Protein AF-0000000066316022 (afdb_homodimer)

Foldseek 3Di:
DPPVVVVVVVVVVVVVVVVVVVVVVVVVVVVVVVVVVVVLVVCVVVCPNFQFQPQVDDVVVQVLVLVVCCVPPNDVLSVQQPPWDWDDDPFWIKIWGHDDPVRDDFAIWIWIAGRRHRDTPDIDGDD/DPPVVVVVVVVVVVVVVVVVVVVVVVVVVVVVVVVVVVVLVVCCVVVPNFQFQPQVDDVVVCVLVLVVCCVPPNDVLSVQQPPWDWDDDPFWIKIWGHDDPVRDDFAIWIWIAGRRHRDTPDIDGDD

Radius of gyration: 26.15 Å; Cα contacts (8 Å, |Δi|>4): 346; chains: 2; bounding box: 98×68×51 Å

Solvent-accessible surface area (backbone atoms only — not comparable to full-atom values): 13441 Å² total; per-residue (Å²): 129,65,69,65,52,51,55,52,49,51,49,50,48,49,51,47,47,50,49,47,49,50,49,48,50,51,48,48,51,51,49,49,50,49,48,50,48,51,49,42,59,61,32,34,76,70,55,69,26,54,61,60,57,64,39,72,48,68,67,57,46,51,52,51,49,49,53,53,42,26,70,75,64,30,64,66,54,47,59,63,20,49,71,68,46,75,44,85,51,98,64,30,38,37,40,29,41,34,83,49,85,86,58,76,91,70,42,39,46,38,37,29,32,26,19,37,34,42,27,43,75,39,34,36,66,43,117,128,66,70,64,51,52,55,5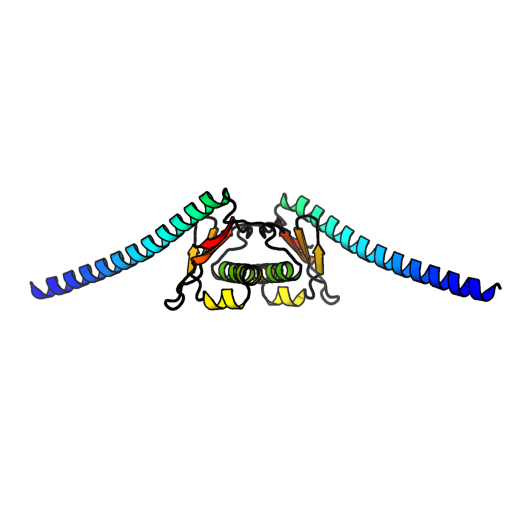1,49,50,48,50,48,49,51,47,47,51,48,46,50,50,49,47,51,52,47,49,53,49,50,48,50,49,49,50,44,50,48,42,59,61,31,35,76,70,55,70,25,53,61,59,57,65,38,73,48,67,68,56,48,52,53,51,49,48,53,53,42,27,69,74,62,31,63,67,53,46,59,64,20,50,71,69,46,76,46,83,52,97,64,30,38,37,40,28,41,33,86,48,85,87,58,76,91,69,41,38,47,37,38,29,33,27,22,36,35,42,28,42,76,38,36,36,66,44,116

Organism: Escherichia coli (strain K12) (NCBI:txid83333)

Sequence (254 aa):
MSAEFMVICKKILFRNCVIVSLFVFTYNTWAQCNNNIKIMRKYESEGKYTVRNLVKNKAIALELAEIYVKNRYGQDAAEEEKPYEITELTTSWVVEGTIHSDQIAGGVFIIEIGKNDGRILNFGHGKMSAEFMVICKKILFRNCVIVSLFVFTYNTWAQCNNNIKIMRKYESEGKYTVRNLVKNKAIALELAEIYVKNRYGQDAAEEEKPYEITELTTSWVVEGTIHSDQIAGGVFIIEIGKNDGRILNFGHGK

InterPro domains:
  IPR028921 NTF2 fold domain [PF15631] (60-127)

Structure (mmCIF, N/CA/C/O backbone):
data_AF-0000000066316022-model_v1
#
loop_
_entity.id
_entity.type
_entity.pdbx_description
1 polymer 'Uncharacterized protein YhhH'
#
loop_
_atom_site.group_PDB
_atom_site.id
_atom_site.type_symbol
_atom_site.label_atom_id
_atom_site.label_alt_id
_atom_site.label_comp_id
_atom_site.label_asym_id
_atom_site.label_entity_id
_atom_site.label_seq_id
_atom_site.pdbx_PDB_ins_code
_atom_site.Cartn_x
_atom_site.Cartn_y
_atom_site.Cartn_z
_atom_site.occupancy
_atom_site.B_iso_or_equiv
_atom_site.auth_seq_id
_atom_site.auth_comp_id
_atom_site.auth_asym_id
_atom_site.auth_atom_id
_atom_site.pdbx_PDB_model_num
ATOM 1 N N . MET A 1 1 ? -48.219 28.875 29.719 1 40.09 1 MET A N 1
ATOM 2 C CA . MET A 1 1 ? -47.906 28.422 28.359 1 40.09 1 MET A CA 1
ATOM 3 C C . MET A 1 1 ? -46.469 28.719 28 1 40.09 1 MET A C 1
ATOM 5 O O . MET A 1 1 ? -45.938 28.219 27 1 40.09 1 MET A O 1
ATOM 9 N N . 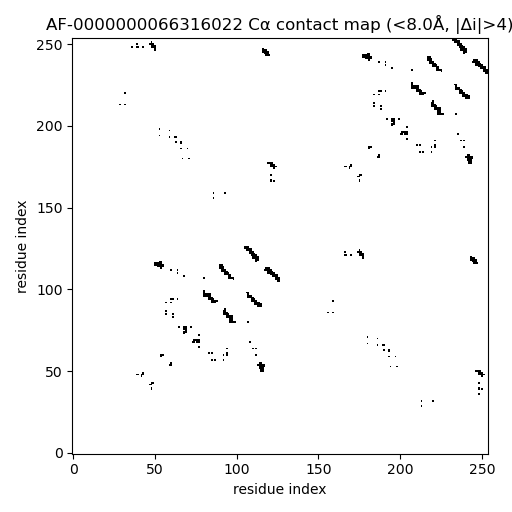SER A 1 2 ? -45.75 29.828 28.625 1 50.56 2 SER A N 1
ATOM 10 C CA . SER A 1 2 ? -44.562 30.578 28.281 1 50.56 2 SER A CA 1
ATOM 11 C C . SER A 1 2 ? -43.312 29.797 28.625 1 50.56 2 SER A C 1
ATOM 13 O O . SER A 1 2 ? -42.344 29.766 27.859 1 50.56 2 SER A O 1
ATOM 15 N N . ALA A 1 3 ? -43.125 29.359 29.812 1 61.88 3 ALA A N 1
ATOM 16 C CA . ALA A 1 3 ? -41.875 28.766 30.312 1 61.88 3 ALA A CA 1
ATOM 17 C C . ALA A 1 3 ? -41.562 27.469 29.578 1 61.88 3 ALA A C 1
ATOM 19 O O . ALA A 1 3 ? -40.406 27.188 29.281 1 61.88 3 ALA A O 1
ATOM 20 N N . GLU A 1 4 ? -42.438 26.578 29.312 1 55.44 4 GLU A N 1
ATOM 21 C CA . GLU A 1 4 ? -42.188 25.328 28.609 1 55.44 4 GLU A CA 1
ATOM 22 C C . GLU A 1 4 ? -41.75 25.562 27.172 1 55.44 4 GLU A C 1
ATOM 24 O O . GLU A 1 4 ? -40.844 24.875 26.672 1 55.44 4 GLU A O 1
ATOM 29 N N . PHE A 1 5 ? -42.25 26.562 26.516 1 51.69 5 PHE A N 1
ATOM 30 C CA . PHE A 1 5 ? -41.812 26.891 25.172 1 51.69 5 PHE A CA 1
ATOM 31 C C . PHE A 1 5 ? -40.375 27.391 25.172 1 51.69 5 PHE A C 1
ATOM 33 O O . PHE A 1 5 ? -39.594 27.062 24.266 1 51.69 5 PHE A O 1
ATOM 40 N N . MET A 1 6 ? -39.969 28.078 26.188 1 50.75 6 MET A N 1
ATOM 41 C CA . MET A 1 6 ? -38.594 28.578 26.266 1 50.75 6 MET A CA 1
ATOM 42 C C . MET A 1 6 ? -37.625 27.422 26.5 1 50.75 6 MET A C 1
ATOM 44 O O . MET A 1 6 ? -36.531 27.422 25.922 1 50.75 6 MET A O 1
ATOM 48 N N . VAL A 1 7 ? -38 26.438 27.234 1 53.28 7 VAL A N 1
ATOM 49 C CA . VAL A 1 7 ? -37.156 25.281 27.469 1 53.28 7 VAL A CA 1
ATOM 50 C C . VAL A 1 7 ? -37.031 24.453 26.188 1 53.28 7 VAL A C 1
ATOM 52 O O . VAL A 1 7 ? -35.938 23.984 25.844 1 53.28 7 VAL A O 1
ATOM 55 N N . ILE A 1 8 ? -38.094 24.328 25.438 1 50.78 8 ILE A N 1
ATOM 56 C CA . ILE A 1 8 ? -38.062 23.594 24.172 1 50.78 8 ILE A CA 1
ATOM 57 C C . ILE A 1 8 ? -37.25 24.391 23.141 1 50.78 8 ILE A C 1
ATOM 59 O O . ILE A 1 8 ? -36.438 23.812 22.406 1 50.78 8 ILE A O 1
ATOM 63 N N . CYS A 1 9 ? -37.406 25.656 23.094 1 45.69 9 CYS A N 1
ATOM 64 C CA . CYS A 1 9 ? -36.625 26.484 22.172 1 45.69 9 CYS A CA 1
ATOM 65 C C . CYS A 1 9 ? -35.125 26.438 22.547 1 45.69 9 CYS A C 1
ATOM 67 O O . CYS A 1 9 ? -34.281 26.359 21.672 1 45.69 9 CYS A O 1
ATOM 69 N N . LYS A 1 10 ? -34.812 26.484 23.781 1 47 10 LYS A N 1
ATOM 70 C CA . LYS A 1 10 ? -33.406 26.391 24.203 1 47 10 LYS A CA 1
ATOM 71 C C . LYS A 1 10 ? -32.812 25.031 23.844 1 47 10 LYS A C 1
ATOM 73 O O . LYS A 1 10 ? -31.656 24.953 23.438 1 47 10 LYS A O 1
ATOM 78 N N . LYS A 1 11 ? -33.719 24.062 23.922 1 50.78 11 LYS A N 1
ATOM 79 C CA . LYS A 1 11 ? -33.219 22.734 23.547 1 50.78 11 LYS A CA 1
ATOM 80 C C . LYS A 1 11 ? -33 22.625 22.047 1 50.78 11 LYS A C 1
ATOM 82 O O . LYS A 1 11 ? -32.031 22.016 21.594 1 50.78 11 LYS A O 1
ATOM 87 N N . ILE A 1 12 ? -33.844 23.234 21.328 1 48.5 12 ILE A N 1
ATOM 88 C CA . ILE A 1 12 ? -33.688 23.25 19.875 1 48.5 12 ILE A CA 1
ATOM 89 C C . ILE A 1 12 ? -32.5 24.125 19.484 1 48.5 12 ILE A C 1
ATOM 91 O O . ILE A 1 12 ? -31.703 23.75 18.594 1 48.5 12 ILE A O 1
ATOM 95 N N . LEU A 1 13 ? -32.281 25.188 20.156 1 47.56 13 LEU A N 1
ATOM 96 C CA . LEU A 1 13 ? -31.141 26.047 19.891 1 47.56 13 LEU A CA 1
ATOM 97 C C . LEU A 1 13 ? -29.844 25.375 20.266 1 47.56 13 LEU A C 1
ATOM 99 O O . LEU A 1 13 ? -28.844 25.453 19.531 1 47.56 13 LEU A O 1
ATOM 103 N N . PHE A 1 14 ? -29.906 24.703 21.359 1 49 14 PHE A N 1
ATOM 104 C CA . PHE A 1 14 ? -28.703 24 21.766 1 49 14 PHE A CA 1
ATOM 105 C C . PHE A 1 14 ? -28.406 22.844 20.812 1 49 14 PHE A C 1
ATOM 107 O O . PHE A 1 14 ? -27.25 22.578 20.484 1 49 14 PHE A O 1
ATOM 114 N N . ARG A 1 15 ? -29.438 22.141 20.453 1 49.31 15 ARG A N 1
ATOM 115 C CA . ARG A 1 15 ? -29.25 21.062 19.484 1 49.31 15 ARG A CA 1
ATOM 116 C C . ARG A 1 15 ? -28.781 21.594 18.141 1 49.31 15 ARG A C 1
ATOM 118 O O . ARG A 1 15 ? -27.922 21 17.5 1 49.31 15 ARG A O 1
ATOM 125 N N . ASN A 1 16 ? -29.297 22.703 17.766 1 52.59 16 ASN A N 1
ATOM 126 C CA . ASN A 1 16 ? -28.875 23.328 16.516 1 52.59 16 ASN A CA 1
ATOM 127 C C . ASN A 1 16 ? -27.453 23.875 16.609 1 52.59 16 ASN A C 1
ATOM 129 O O . ASN A 1 16 ? -26.688 23.812 15.648 1 52.59 16 ASN A O 1
ATOM 133 N N . CYS A 1 17 ? -27.141 24.375 17.75 1 50.84 17 CYS A N 1
ATOM 134 C CA . CYS A 1 17 ? -25.781 24.891 17.953 1 50.84 17 CYS A CA 1
ATOM 135 C C . CYS A 1 17 ? -24.766 23.766 17.969 1 50.84 17 CYS A C 1
ATOM 137 O O . CYS A 1 17 ? -23.656 23.906 17.438 1 50.84 17 CYS A O 1
ATOM 139 N N . VAL A 1 18 ? -25.141 22.656 18.547 1 51.22 18 VAL A N 1
ATOM 140 C CA . VAL A 1 18 ? -24.25 21.5 18.578 1 51.22 18 VAL A CA 1
ATOM 141 C C . VAL A 1 18 ? -24.109 20.922 17.172 1 51.22 18 VAL A C 1
ATOM 143 O O . VAL A 1 18 ? -23.016 20.531 16.75 1 51.22 18 VAL A O 1
ATOM 146 N N . ILE A 1 19 ? -25.203 20.953 16.5 1 49.62 19 ILE A N 1
ATOM 147 C CA . ILE A 1 19 ? -25.188 20.453 15.133 1 49.62 19 ILE A CA 1
ATOM 148 C C . ILE A 1 19 ? -24.359 21.406 14.258 1 49.62 19 ILE A C 1
ATOM 150 O O . ILE A 1 19 ? -23.547 20.953 13.445 1 49.62 19 ILE A O 1
ATOM 154 N N . VAL A 1 20 ? -24.5 22.703 14.453 1 51.69 20 VAL A N 1
ATOM 155 C CA . VAL A 1 20 ? -23.719 23.672 13.695 1 51.69 20 VAL A CA 1
ATOM 156 C C . VAL A 1 20 ? -22.25 23.578 14.07 1 51.69 20 VAL A C 1
ATOM 158 O O . VAL A 1 20 ? -21.375 23.656 13.203 1 51.69 20 VAL A O 1
ATOM 161 N N . SER A 1 21 ? -22.016 23.406 15.359 1 49.88 21 SER A N 1
ATOM 162 C CA . SER A 1 21 ? -20.625 23.25 15.789 1 49.88 21 SER A CA 1
ATOM 163 C C . SER A 1 21 ? -20.016 21.984 15.227 1 49.88 21 SER A C 1
ATOM 165 O O . SER A 1 21 ? -18.844 21.984 14.812 1 49.88 21 SER A O 1
ATOM 167 N N . LEU A 1 22 ? -20.75 20.938 15.242 1 53 22 LEU A N 1
ATOM 168 C CA . LEU A 1 22 ? -20.281 19.688 14.648 1 53 22 LEU A CA 1
ATOM 169 C C . LEU A 1 22 ? -20.094 19.844 13.141 1 53 22 LEU A C 1
ATOM 171 O O . LEU A 1 22 ? -19.125 19.344 12.578 1 53 22 LEU A O 1
ATOM 175 N N . PHE A 1 23 ? -21.078 20.531 12.57 1 51 23 PHE A N 1
ATOM 176 C CA . PHE A 1 23 ? -20.969 20.781 11.141 1 51 23 PHE A CA 1
ATOM 177 C C . PHE A 1 23 ? -19.781 21.672 10.828 1 51 23 PHE A C 1
ATOM 179 O O . PHE A 1 23 ? -19.062 21.453 9.852 1 51 23 PHE A O 1
ATOM 186 N N . VAL A 1 24 ? -19.5 22.641 11.648 1 47.69 24 VAL A N 1
ATOM 187 C CA . VAL A 1 24 ? -18.375 23.547 11.445 1 47.69 24 VAL A CA 1
ATOM 188 C C . VAL A 1 24 ? -17.062 22.797 11.68 1 47.69 24 VAL A C 1
ATOM 190 O O . VAL A 1 24 ? -16.094 23 10.938 1 47.69 24 VAL A O 1
ATOM 193 N N . PHE A 1 25 ? -17.062 21.969 12.609 1 49.19 25 PHE A N 1
ATOM 194 C CA . PHE A 1 25 ? -15.852 21.203 12.906 1 49.19 25 PHE A CA 1
ATOM 195 C C . PHE A 1 25 ? -15.539 20.234 11.781 1 49.19 25 PHE A C 1
ATOM 197 O O . PHE A 1 25 ? -14.383 20.094 11.367 1 49.19 25 PHE A O 1
ATOM 204 N N . THR A 1 26 ? -16.547 19.547 11.336 1 50.25 26 THR A N 1
ATOM 205 C CA . THR A 1 26 ? -16.328 18.625 10.219 1 50.25 26 THR A CA 1
ATOM 206 C C . THR A 1 26 ? -15.961 19.391 8.953 1 50.25 26 THR A C 1
ATOM 208 O O . THR A 1 26 ? -15.078 18.969 8.203 1 50.25 26 THR A O 1
ATOM 211 N N . TYR A 1 27 ? -16.609 20.531 8.758 1 48.84 27 TYR A N 1
ATOM 212 C CA . TYR A 1 27 ? -16.328 21.344 7.59 1 48.84 27 TYR A CA 1
ATOM 213 C C . TYR A 1 27 ? -14.898 21.891 7.641 1 48.84 27 TYR A C 1
ATOM 215 O O . TYR A 1 27 ? -14.188 21.875 6.633 1 48.84 27 TYR A O 1
ATOM 223 N N . ASN A 1 28 ? -14.523 22.297 8.805 1 50.16 28 ASN A N 1
ATOM 224 C CA . ASN A 1 28 ? -13.18 22.859 8.953 1 50.16 28 ASN A CA 1
ATOM 225 C C . ASN A 1 28 ? -12.102 21.812 8.742 1 50.16 28 ASN A C 1
ATOM 227 O O . ASN A 1 28 ? -11.07 22.078 8.133 1 50.16 28 ASN A O 1
ATOM 231 N N . THR A 1 29 ? -12.359 20.656 9.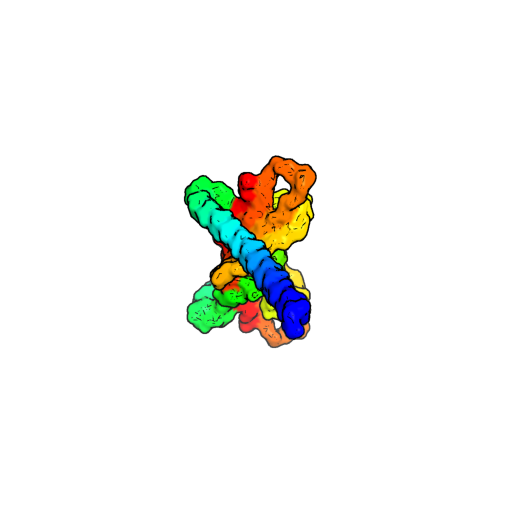258 1 49.69 29 THR A N 1
ATOM 232 C CA . THR A 1 29 ? -11.391 19.594 9.047 1 49.69 29 THR A CA 1
ATOM 233 C C . THR A 1 29 ? -11.328 19.203 7.57 1 49.69 29 THR A C 1
ATOM 235 O O . THR A 1 29 ? -10.242 18.984 7.023 1 49.69 29 THR A O 1
ATOM 238 N N . TRP A 1 30 ? -12.508 19.156 6.992 1 47.5 30 TRP A N 1
ATOM 239 C CA . TRP A 1 30 ? -12.578 18.828 5.57 1 47.5 30 TRP A CA 1
ATOM 240 C C . TRP A 1 30 ? -11.898 19.906 4.734 1 47.5 30 TRP A C 1
ATOM 242 O O . TRP A 1 30 ? -11.125 19.594 3.818 1 47.5 30 TRP A O 1
ATOM 252 N N . ALA A 1 31 ? -12.164 21.156 5.059 1 49.38 31 ALA A N 1
ATOM 253 C CA . ALA A 1 31 ? -11.562 22.281 4.344 1 49.38 31 ALA A CA 1
ATOM 254 C C . ALA A 1 31 ? -10.047 22.297 4.523 1 49.38 31 ALA A C 1
ATOM 256 O O . ALA A 1 31 ? -9.305 22.562 3.576 1 49.38 31 ALA A O 1
ATOM 257 N N . GLN A 1 32 ? -9.617 22.031 5.684 1 48.5 32 GLN A N 1
ATOM 258 C CA . GLN A 1 32 ? -8.188 22 5.941 1 48.5 32 GLN A CA 1
ATOM 259 C C . GLN A 1 32 ? -7.508 20.875 5.16 1 48.5 32 GLN A C 1
ATOM 261 O O . GLN A 1 32 ? -6.434 21.078 4.59 1 48.5 32 GLN A O 1
ATOM 266 N N . CYS A 1 33 ? -8.18 19.75 5.211 1 49.38 33 CYS A N 1
ATOM 267 C CA . CYS A 1 33 ? -7.656 18.641 4.422 1 49.38 33 CYS A CA 1
ATOM 268 C C . CYS A 1 33 ? -7.57 19.016 2.945 1 49.38 33 CYS A C 1
ATOM 270 O O . CYS A 1 33 ? -6.555 18.766 2.295 1 49.38 33 CYS A O 1
ATOM 272 N N . ASN A 1 34 ? -8.719 19.594 2.502 1 50.25 34 ASN A N 1
ATOM 273 C CA . ASN A 1 34 ? -8.734 20.016 1.104 1 50.25 34 ASN A CA 1
ATOM 274 C C . ASN A 1 34 ? -7.621 21.016 0.803 1 50.25 34 ASN A C 1
ATOM 276 O O . ASN A 1 34 ? -6.984 20.938 -0.251 1 50.25 34 ASN A O 1
ATOM 280 N N . ASN A 1 35 ? -7.469 21.906 1.689 1 53.28 35 ASN A N 1
ATOM 281 C CA . ASN A 1 35 ? -6.406 22.891 1.492 1 53.28 35 ASN A CA 1
ATOM 282 C C . ASN A 1 35 ? -5.031 22.219 1.491 1 53.28 35 ASN A C 1
ATOM 284 O O . ASN A 1 35 ? -4.172 22.562 0.677 1 53.28 35 ASN A O 1
ATOM 288 N N . ASN A 1 36 ? -4.875 21.359 2.402 1 51.28 36 ASN A N 1
ATOM 289 C CA . ASN A 1 36 ? -3.588 20.672 2.471 1 51.28 36 ASN A CA 1
ATOM 290 C C . ASN A 1 36 ? -3.322 19.859 1.209 1 51.28 36 ASN A C 1
ATOM 292 O O . ASN A 1 36 ? -2.193 19.812 0.713 1 51.28 36 ASN A O 1
ATOM 296 N N . ILE A 1 37 ? -4.367 19.281 0.691 1 50.56 37 ILE A N 1
ATOM 297 C CA . ILE A 1 37 ? -4.238 18.5 -0.528 1 50.56 37 ILE A CA 1
ATOM 298 C C . ILE A 1 37 ? -3.873 19.406 -1.697 1 50.56 37 ILE A C 1
ATOM 300 O O . ILE A 1 37 ? -3.006 19.062 -2.508 1 50.56 37 ILE A O 1
ATOM 304 N N . LYS A 1 38 ? -4.684 20.5 -1.752 1 51.88 38 LYS A N 1
ATOM 305 C CA . LYS A 1 38 ? -4.398 21.469 -2.803 1 51.88 38 LYS A CA 1
ATOM 306 C C . LYS A 1 38 ? -2.943 21.938 -2.742 1 51.88 38 LYS A C 1
ATOM 308 O O . LYS A 1 38 ? -2.283 22.062 -3.775 1 51.88 38 LYS A O 1
ATOM 313 N N . ILE A 1 39 ? -2.586 22.156 -1.569 1 49.47 39 ILE A N 1
ATOM 314 C CA . ILE A 1 39 ? -1.21 22.594 -1.377 1 49.47 39 ILE A CA 1
ATOM 315 C C . ILE A 1 39 ? -0.248 21.484 -1.786 1 49.47 39 ILE A C 1
ATOM 317 O O . ILE A 1 39 ? 0.757 21.734 -2.453 1 49.47 39 ILE A O 1
ATOM 321 N N . MET A 1 40 ? -0.598 20.344 -1.366 1 49.69 40 MET A N 1
ATOM 322 C CA . MET A 1 40 ? 0.246 19.203 -1.698 1 49.69 40 MET A CA 1
ATOM 323 C C . MET A 1 40 ? 0.324 19 -3.209 1 49.69 40 MET A C 1
ATOM 325 O O . MET A 1 40 ? 1.403 18.75 -3.752 1 49.69 40 MET A O 1
ATOM 329 N N . ARG A 1 41 ? -0.829 19.062 -3.873 1 51.31 41 ARG A N 1
ATOM 330 C CA . ARG A 1 41 ? -0.874 18.875 -5.32 1 51.31 41 ARG A CA 1
ATOM 331 C C . ARG A 1 41 ? -0.099 19.969 -6.039 1 51.31 41 ARG A C 1
ATOM 333 O O . ARG A 1 41 ? 0.556 19.719 -7.051 1 51.31 41 ARG A O 1
ATOM 340 N N . LYS A 1 42 ? -0.373 21.141 -5.535 1 46.97 42 LYS A N 1
ATOM 341 C CA . LYS A 1 42 ? 0.353 22.281 -6.094 1 46.97 42 LYS A CA 1
ATOM 342 C C . LYS A 1 42 ? 1.861 22.094 -5.945 1 46.97 42 LYS A C 1
ATOM 344 O O . LYS A 1 42 ? 2.623 22.406 -6.863 1 46.97 42 LYS A O 1
ATOM 349 N N . TYR A 1 43 ? 2.191 21.625 -4.816 1 44.75 43 TYR A N 1
ATOM 350 C CA . TYR A 1 43 ? 3.621 21.5 -4.559 1 44.75 43 TYR A CA 1
ATOM 351 C C . TYR A 1 43 ? 4.156 20.188 -5.121 1 44.75 43 TYR A C 1
ATOM 353 O O . TYR A 1 43 ? 5.367 19.953 -5.117 1 44.75 43 TYR A O 1
ATOM 361 N N . GLU A 1 44 ? 3.4 19.234 -5.398 1 49.28 44 GLU A N 1
ATOM 362 C CA . GLU A 1 44 ? 3.865 18.078 -6.141 1 49.28 44 GLU A CA 1
ATOM 363 C C . GLU A 1 44 ? 4.734 18.484 -7.328 1 49.28 44 GLU A C 1
ATOM 365 O O . GLU A 1 44 ? 5.766 17.875 -7.59 1 49.28 44 GLU A O 1
ATOM 370 N N . SER A 1 45 ? 4.285 19.453 -7.969 1 42.28 45 SER A N 1
ATOM 371 C CA . SER A 1 45 ? 5.129 19.953 -9.047 1 42.28 45 SER A CA 1
ATOM 372 C C . SER A 1 45 ? 6.461 20.469 -8.516 1 42.28 45 SER A C 1
ATOM 374 O O . SER A 1 45 ? 7.465 20.469 -9.234 1 42.28 45 SER A O 1
ATOM 376 N N . GLU A 1 46 ? 6.355 21.047 -7.414 1 44.84 46 GLU A N 1
ATOM 377 C CA . GLU A 1 46 ? 7.625 21.609 -6.961 1 44.84 46 GLU A CA 1
ATOM 378 C C . GLU A 1 46 ? 8.5 20.547 -6.305 1 44.84 46 GLU A C 1
ATOM 380 O O . GLU A 1 46 ? 9.609 20.844 -5.859 1 44.84 46 GLU A O 1
ATOM 385 N N . GLY A 1 47 ? 8.25 19.406 -6.281 1 47.44 47 GLY A N 1
ATOM 386 C CA . GLY A 1 47 ? 9.109 18.328 -5.809 1 47.44 47 GLY A CA 1
ATOM 387 C C . GLY A 1 47 ? 8.938 18.031 -4.332 1 47.44 47 GLY A C 1
ATOM 388 O O . GLY A 1 47 ? 9.648 17.203 -3.771 1 47.44 47 GLY A O 1
ATOM 389 N N . LYS A 1 48 ? 8.281 18.828 -3.588 1 49.59 48 LYS A N 1
ATOM 390 C CA . LYS A 1 48 ? 8.25 18.703 -2.135 1 49.59 48 LYS A CA 1
ATOM 391 C C . LYS A 1 48 ? 7.402 17.516 -1.702 1 49.59 48 LYS A C 1
ATOM 393 O O . LYS A 1 48 ? 7.664 16.906 -0.663 1 49.59 48 LYS A O 1
ATOM 398 N N . TYR A 1 49 ? 6.445 17.156 -2.35 1 59.38 49 TYR A N 1
ATOM 399 C CA . TYR A 1 49 ? 5.688 15.93 -2.105 1 59.38 49 TYR A CA 1
ATOM 400 C C . TYR A 1 49 ? 6.027 14.867 -3.141 1 59.38 49 TYR A C 1
ATOM 402 O O . TYR A 1 49 ? 5.688 15 -4.316 1 59.38 49 TYR A O 1
ATOM 410 N N . THR A 1 50 ? 7.141 14.32 -2.936 1 63.75 50 THR A N 1
ATOM 411 C CA . THR A 1 50 ? 7.66 13.43 -3.967 1 63.75 50 THR A CA 1
ATOM 412 C C . THR A 1 50 ? 7.195 11.992 -3.725 1 63.75 50 THR A C 1
ATOM 414 O O . THR A 1 50 ? 7.324 11.469 -2.615 1 63.75 50 THR A O 1
ATOM 417 N N . VAL A 1 51 ? 6.41 11.617 -4.52 1 81.31 51 VAL A N 1
ATOM 418 C CA . VAL A 1 51 ? 6.055 10.203 -4.617 1 81.31 51 VAL A CA 1
ATOM 419 C C . VAL A 1 51 ? 7.047 9.484 -5.527 1 81.31 51 VAL A C 1
ATOM 421 O O . VAL A 1 51 ? 6.844 9.414 -6.742 1 81.31 51 VAL A O 1
ATOM 424 N N . ARG A 1 52 ? 8.258 9.195 -4.957 1 85.38 52 ARG A N 1
ATOM 425 C CA . ARG A 1 52 ? 9.242 8.461 -5.738 1 85.38 52 ARG A CA 1
ATOM 426 C C . ARG A 1 52 ? 9.867 7.332 -4.914 1 85.38 52 ARG A C 1
ATOM 428 O O . ARG A 1 52 ? 10.148 7.512 -3.729 1 85.38 52 ARG A O 1
ATOM 435 N N . ASN A 1 53 ? 10.016 6.215 -5.594 1 91.25 53 ASN A N 1
ATOM 436 C CA . ASN A 1 53 ? 10.711 5.062 -5.035 1 91.25 53 ASN A CA 1
ATOM 437 C C . ASN A 1 53 ? 10.203 4.723 -3.637 1 91.25 53 ASN A C 1
ATOM 439 O O . ASN A 1 53 ? 11 4.527 -2.713 1 91.25 53 ASN A O 1
ATOM 443 N N . LEU A 1 54 ? 8.898 4.688 -3.482 1 95.38 54 LEU A N 1
ATOM 444 C CA . LEU A 1 54 ? 8.289 4.465 -2.178 1 95.38 54 LEU A CA 1
ATOM 445 C C . LEU A 1 54 ? 8.445 3.012 -1.744 1 95.38 54 LEU A C 1
ATOM 447 O O . LEU A 1 54 ? 8.594 2.729 -0.554 1 95.38 54 LEU A O 1
ATOM 451 N N . VAL A 1 55 ? 8.305 2.135 -2.662 1 97.56 55 VAL A N 1
ATOM 452 C CA . VAL A 1 55 ? 8.477 0.715 -2.369 1 97.56 55 VAL A CA 1
ATOM 453 C C . VAL A 1 55 ? 9.891 0.28 -2.748 1 97.56 55 VAL A C 1
ATOM 455 O O . VAL A 1 55 ? 10.086 -0.442 -3.73 1 97.56 55 VAL A O 1
ATOM 458 N N . LYS A 1 56 ? 10.805 0.656 -1.933 1 94.81 56 LYS A N 1
ATOM 459 C CA . LYS A 1 56 ? 12.211 0.702 -2.338 1 94.81 56 LYS A CA 1
ATOM 460 C C . LYS A 1 56 ? 12.898 -0.64 -2.098 1 94.81 56 LYS A C 1
ATOM 462 O O . LYS A 1 56 ? 13.977 -0.895 -2.635 1 94.81 56 LYS A O 1
ATOM 467 N N . ASN A 1 57 ? 12.289 -1.509 -1.233 1 95.25 57 ASN A N 1
ATOM 468 C CA . ASN A 1 57 ? 12.945 -2.791 -0.984 1 95.25 57 ASN A CA 1
ATOM 469 C C . ASN A 1 57 ? 11.922 -3.91 -0.793 1 95.25 57 ASN A C 1
ATOM 471 O O . ASN A 1 57 ? 10.719 -3.658 -0.763 1 95.25 57 ASN A O 1
ATOM 475 N N . LYS A 1 58 ? 12.43 -5.086 -0.634 1 97.12 58 LYS A N 1
ATOM 476 C CA . LYS A 1 58 ? 11.609 -6.293 -0.541 1 97.12 58 LYS A CA 1
ATOM 477 C C . LYS A 1 58 ? 10.75 -6.277 0.72 1 97.12 58 LYS A C 1
ATOM 479 O O . LYS A 1 58 ? 9.609 -6.738 0.704 1 97.12 58 LYS A O 1
ATOM 484 N N . ALA A 1 59 ? 11.336 -5.797 1.701 1 96.69 59 ALA A N 1
ATOM 485 C CA . ALA A 1 59 ? 10.648 -5.836 2.99 1 96.69 59 ALA A CA 1
ATOM 486 C C . ALA A 1 59 ? 9.32 -5.078 2.93 1 96.69 59 ALA A C 1
ATOM 488 O O . ALA A 1 59 ? 8.281 -5.605 3.332 1 96.69 59 ALA A O 1
ATOM 489 N N . ILE A 1 60 ? 9.32 -3.867 2.451 1 97.56 60 ILE A N 1
ATOM 490 C CA . ILE A 1 60 ? 8.094 -3.086 2.393 1 97.56 60 ILE A CA 1
ATOM 491 C C . ILE A 1 60 ? 7.129 -3.713 1.387 1 97.56 60 ILE A C 1
ATOM 493 O O . ILE A 1 60 ? 5.914 -3.723 1.604 1 97.56 60 ILE A O 1
ATOM 497 N N . ALA A 1 61 ? 7.648 -4.254 0.26 1 98.38 61 ALA A N 1
ATOM 498 C CA . ALA A 1 61 ? 6.801 -4.91 -0.732 1 98.38 61 ALA A CA 1
ATOM 499 C C . ALA A 1 61 ? 6.047 -6.086 -0.117 1 98.38 61 ALA A C 1
ATOM 501 O O . ALA A 1 61 ? 4.852 -6.262 -0.367 1 98.38 61 ALA A O 1
ATOM 502 N N . LEU A 1 62 ? 6.734 -6.832 0.65 1 98.38 62 LEU A N 1
ATOM 503 C CA . LEU A 1 62 ? 6.113 -7.992 1.282 1 98.38 62 LEU A CA 1
ATOM 504 C C . LEU A 1 62 ? 5.07 -7.562 2.307 1 98.38 62 LEU A C 1
ATOM 506 O O . LEU A 1 62 ? 4.012 -8.18 2.418 1 98.38 62 LEU A O 1
ATOM 510 N N . GLU A 1 63 ? 5.391 -6.543 3.061 1 97.75 63 GLU A N 1
ATOM 511 C CA . GLU A 1 63 ? 4.438 -6.031 4.039 1 97.75 63 GLU A CA 1
ATOM 512 C C . GLU A 1 63 ? 3.162 -5.539 3.357 1 97.75 63 GLU A C 1
ATOM 514 O O . GLU A 1 63 ? 2.055 -5.844 3.809 1 97.75 63 GLU A O 1
ATOM 519 N N . LEU A 1 64 ? 3.346 -4.762 2.33 1 98.38 64 LEU A N 1
ATOM 520 C CA . LEU A 1 64 ? 2.195 -4.266 1.587 1 98.38 64 LEU A CA 1
ATOM 521 C C . LEU A 1 64 ? 1.373 -5.418 1.02 1 98.38 64 LEU A C 1
ATOM 523 O O . LEU A 1 64 ? 0.146 -5.43 1.14 1 98.38 64 LEU A O 1
ATOM 527 N N . ALA A 1 65 ? 2.055 -6.352 0.376 1 98.06 65 ALA A N 1
ATOM 528 C CA . ALA A 1 65 ? 1.367 -7.504 -0.204 1 98.06 65 ALA A CA 1
ATOM 529 C C . ALA A 1 65 ? 0.515 -8.219 0.841 1 98.06 65 ALA A C 1
ATOM 531 O O . ALA A 1 65 ? -0.634 -8.578 0.575 1 98.06 65 ALA A O 1
ATOM 532 N N . GLU A 1 66 ? 1.074 -8.383 1.918 1 97.5 66 GLU A N 1
ATOM 533 C CA . GLU A 1 66 ? 0.364 -9.094 2.98 1 97.5 66 GLU A CA 1
ATOM 534 C C . GLU A 1 66 ? -0.915 -8.359 3.373 1 97.5 66 GLU A C 1
ATOM 536 O O . GLU A 1 66 ? -1.955 -8.984 3.588 1 97.5 66 GLU A O 1
ATOM 541 N N . ILE A 1 67 ? -0.857 -7.078 3.518 1 97.5 67 ILE A N 1
ATOM 542 C CA . ILE A 1 67 ? -2.029 -6.289 3.871 1 97.5 67 ILE A CA 1
ATOM 543 C C . ILE A 1 67 ? -3.123 -6.488 2.824 1 97.5 67 ILE A C 1
ATOM 545 O O . ILE A 1 67 ? -4.289 -6.703 3.168 1 97.5 67 ILE A O 1
ATOM 549 N N . TYR A 1 68 ? -2.746 -6.402 1.563 1 97.19 68 TYR A N 1
ATOM 550 C CA . TYR A 1 68 ? -3.734 -6.535 0.5 1 97.19 68 TYR A CA 1
ATOM 551 C C . TYR A 1 68 ? -4.312 -7.949 0.464 1 97.19 68 TYR A C 1
ATOM 553 O O . TYR A 1 68 ? -5.516 -8.125 0.275 1 97.19 68 TYR A O 1
ATOM 561 N N . VAL A 1 69 ? -3.486 -8.969 0.599 1 95.75 69 VAL A N 1
ATOM 562 C CA . VAL A 1 69 ? -3.934 -10.359 0.56 1 95.75 69 VAL A CA 1
ATOM 563 C C . VAL A 1 69 ? -4.891 -10.625 1.719 1 95.75 69 VAL A C 1
ATOM 565 O O . VAL A 1 69 ? -5.961 -11.203 1.526 1 95.75 69 VAL A O 1
ATOM 568 N N . LYS A 1 70 ? -4.539 -10.148 2.918 1 96.44 70 LYS A N 1
ATOM 569 C CA . LYS A 1 70 ? -5.402 -10.32 4.086 1 96.44 70 LYS A CA 1
ATOM 570 C C . LYS A 1 70 ? -6.75 -9.641 3.877 1 96.44 70 LYS A C 1
ATOM 572 O O . LYS A 1 70 ? -7.793 -10.188 4.238 1 96.44 70 LYS A O 1
ATOM 577 N N . ASN A 1 71 ? -6.617 -8.516 3.352 1 94.25 71 ASN A N 1
ATOM 578 C CA . ASN A 1 71 ? -7.84 -7.738 3.18 1 94.25 71 ASN A CA 1
ATOM 579 C C . ASN A 1 71 ? -8.758 -8.359 2.131 1 94.25 71 ASN A C 1
ATOM 581 O O . ASN A 1 71 ? -9.984 -8.305 2.262 1 94.25 71 ASN A O 1
ATOM 585 N N . ARG A 1 72 ? -8.234 -8.875 1.085 1 92.88 72 ARG A N 1
ATOM 586 C CA . ARG A 1 72 ? -9.039 -9.414 -0.003 1 92.88 72 ARG A CA 1
ATOM 587 C C . ARG A 1 72 ? -9.469 -10.852 0.292 1 92.88 72 ARG A C 1
ATOM 589 O O . ARG A 1 72 ? -10.594 -11.25 -0.019 1 92.88 72 ARG A O 1
ATOM 596 N N . TYR A 1 73 ? -8.578 -11.664 0.867 1 93.12 73 TYR A N 1
ATOM 597 C CA . TYR A 1 73 ? -8.836 -13.102 0.921 1 93.12 73 TYR A CA 1
ATOM 598 C C . TYR A 1 73 ? -8.953 -13.578 2.363 1 93.12 73 TYR A C 1
ATOM 600 O O . TYR A 1 73 ? -9.305 -14.734 2.613 1 93.12 73 TYR A O 1
ATOM 608 N N . GLY A 1 74 ? -8.648 -12.719 3.314 1 94 74 GLY A N 1
ATOM 609 C CA . GLY A 1 74 ? -8.734 -13.094 4.719 1 94 74 GLY A CA 1
ATOM 610 C C . GLY A 1 74 ? -7.402 -13.516 5.309 1 94 74 GLY A C 1
ATOM 611 O O . GLY A 1 74 ? -6.48 -13.867 4.574 1 94 74 GLY A O 1
ATOM 612 N N . GLN A 1 75 ? -7.359 -13.492 6.602 1 95.44 75 GLN A N 1
ATOM 613 C CA . GLN A 1 75 ? -6.145 -13.789 7.348 1 95.44 75 GLN A CA 1
ATOM 614 C C . GLN A 1 75 ? -5.707 -15.234 7.125 1 95.44 75 GLN A C 1
ATOM 616 O O . GLN A 1 75 ? -4.52 -15.508 6.934 1 95.44 75 GLN A O 1
ATOM 621 N N . ASP A 1 76 ? -6.617 -16.172 7.094 1 93.38 76 ASP A N 1
ATOM 622 C CA . ASP A 1 76 ? -6.293 -17.594 6.949 1 93.38 76 ASP A CA 1
ATOM 623 C C . ASP A 1 76 ? -5.652 -17.875 5.59 1 93.38 76 ASP A C 1
ATOM 625 O O . ASP A 1 76 ? -4.641 -18.578 5.508 1 93.38 76 ASP A O 1
ATOM 629 N N . ALA A 1 77 ? -6.234 -17.281 4.625 1 90 77 ALA A N 1
ATOM 630 C CA . ALA A 1 77 ? -5.703 -17.469 3.277 1 90 77 ALA A CA 1
ATOM 631 C C . ALA A 1 77 ? -4.285 -16.922 3.164 1 90 77 ALA A C 1
ATOM 633 O O . ALA A 1 77 ? -3.424 -17.531 2.533 1 90 77 ALA A O 1
ATOM 634 N N . ALA A 1 78 ? -4.043 -15.797 3.738 1 94.56 78 ALA A N 1
ATOM 635 C CA . ALA A 1 78 ? -2.713 -15.195 3.723 1 94.56 78 ALA A CA 1
ATOM 636 C C . ALA A 1 78 ? -1.692 -16.094 4.418 1 94.56 78 ALA A C 1
ATOM 638 O O . ALA A 1 78 ? -0.578 -16.281 3.92 1 94.56 78 ALA A O 1
ATOM 639 N N . GLU A 1 79 ? -2.074 -16.703 5.523 1 95 79 GLU A N 1
ATOM 640 C CA . GLU A 1 79 ? -1.163 -17.547 6.301 1 95 79 GLU A CA 1
ATOM 641 C C . GLU A 1 79 ? -0.877 -18.859 5.582 1 95 79 GLU A C 1
ATOM 643 O O . GLU A 1 79 ? 0.255 -19.344 5.598 1 95 79 GLU A O 1
ATOM 648 N N . GLU A 1 80 ? -1.852 -19.359 4.934 1 91.38 80 GLU A N 1
ATOM 649 C CA . GLU A 1 80 ? -1.735 -20.656 4.273 1 91.38 80 GLU A CA 1
ATOM 650 C C . GLU A 1 80 ? -0.768 -20.578 3.094 1 91.38 80 GLU A C 1
ATOM 652 O O . GLU A 1 80 ? -0.147 -21.594 2.736 1 91.38 80 GLU A O 1
ATOM 657 N N . GLU A 1 81 ? -0.646 -19.375 2.539 1 92.81 81 GLU A N 1
ATOM 658 C CA . GLU A 1 81 ? 0.144 -19.281 1.314 1 92.81 81 GLU A CA 1
ATOM 659 C C . GLU A 1 81 ? 1.56 -18.797 1.61 1 92.81 81 GLU A C 1
ATOM 661 O O . GLU A 1 81 ? 2.314 -18.469 0.692 1 92.81 81 GLU A O 1
ATOM 666 N N . LYS A 1 82 ? 1.88 -18.812 2.893 1 94.06 82 LYS A N 1
ATOM 667 C CA . LYS A 1 82 ? 3.26 -18.516 3.262 1 94.06 82 LYS A CA 1
ATOM 668 C C . LYS A 1 82 ? 4.145 -19.75 3.141 1 94.06 82 LYS A C 1
ATOM 670 O O . LYS A 1 82 ? 3.662 -20.875 3.268 1 94.06 82 LYS A O 1
ATOM 675 N N . PRO A 1 83 ? 5.566 -19.469 3.049 1 95.81 83 PRO A N 1
ATOM 676 C CA . PRO A 1 83 ? 6.195 -18.172 2.791 1 95.81 83 PRO A CA 1
ATOM 677 C C . PRO A 1 83 ? 5.898 -17.641 1.393 1 95.81 83 PRO A C 1
ATOM 679 O O . PRO A 1 83 ? 5.652 -18.422 0.47 1 95.81 83 PRO A O 1
ATOM 682 N N . TYR A 1 84 ? 5.906 -16.344 1.303 1 96 84 TYR A N 1
ATOM 683 C CA . TYR A 1 84 ? 5.711 -15.703 0.004 1 96 84 TYR A CA 1
ATOM 684 C C . TYR A 1 84 ? 7 -15.711 -0.807 1 96 84 TYR A C 1
ATOM 686 O O . TYR A 1 84 ? 8.094 -15.617 -0.245 1 96 84 TYR A O 1
ATOM 694 N N . GLU A 1 85 ? 6.785 -15.812 -2.086 1 94.19 85 GLU A N 1
ATOM 695 C CA . GLU A 1 85 ? 7.883 -15.586 -3.018 1 94.19 85 GLU A CA 1
ATOM 696 C C . GLU A 1 85 ? 7.84 -14.164 -3.578 1 94.19 85 GLU A C 1
AT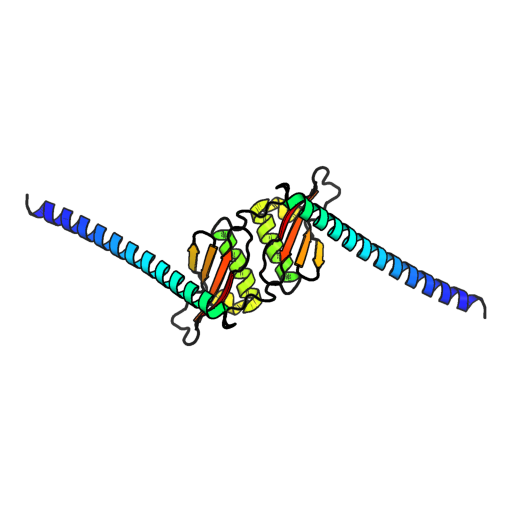OM 698 O O . GLU A 1 85 ? 6.762 -13.641 -3.879 1 94.19 85 GLU A O 1
ATOM 703 N N . ILE A 1 86 ? 9.031 -13.57 -3.715 1 96.31 86 ILE A N 1
ATOM 704 C CA . ILE A 1 86 ? 9.055 -12.203 -4.215 1 96.31 86 ILE A CA 1
ATOM 705 C C . ILE A 1 86 ? 10.109 -12.07 -5.312 1 96.31 86 ILE A C 1
ATOM 707 O O . ILE A 1 86 ? 11.203 -12.625 -5.199 1 96.31 86 ILE A O 1
ATOM 711 N N . THR A 1 87 ? 9.734 -11.414 -6.406 1 95.19 87 THR A N 1
ATOM 712 C CA . THR A 1 87 ? 10.594 -11.133 -7.547 1 95.19 87 THR A CA 1
ATOM 713 C C . THR A 1 87 ? 10.672 -9.633 -7.816 1 95.19 87 THR A C 1
ATOM 715 O O . THR A 1 87 ? 9.648 -8.945 -7.816 1 95.19 87 THR A O 1
ATOM 718 N N . GLU A 1 88 ? 11.93 -9.195 -7.977 1 93.62 88 GLU A N 1
ATOM 719 C CA . GLU A 1 88 ? 12.133 -7.789 -8.32 1 93.62 88 GLU A CA 1
ATOM 720 C C . GLU A 1 88 ? 12.164 -7.59 -9.836 1 93.62 88 GLU A C 1
ATOM 722 O O . GLU A 1 88 ? 12.938 -8.242 -10.539 1 93.62 88 GLU A O 1
ATOM 727 N N . LEU A 1 89 ? 11.281 -6.758 -10.305 1 90.88 89 LEU A N 1
ATOM 728 C CA . LEU A 1 89 ? 11.32 -6.309 -11.695 1 90.88 89 LEU A CA 1
ATOM 729 C C . LEU A 1 89 ? 11.852 -4.883 -11.789 1 90.88 89 LEU A C 1
ATOM 731 O O . LEU A 1 89 ? 12.156 -4.262 -10.773 1 90.88 89 LEU A O 1
ATOM 735 N N . THR A 1 90 ? 12.047 -4.402 -12.969 1 90.94 90 THR A N 1
ATOM 736 C CA . THR A 1 90 ? 12.648 -3.09 -13.18 1 90.94 90 THR A CA 1
ATOM 737 C C . THR A 1 90 ? 11.836 -2.008 -12.477 1 90.94 90 THR A C 1
ATOM 739 O O . THR A 1 90 ? 12.398 -1.153 -11.789 1 90.94 90 THR A O 1
ATOM 742 N N . THR A 1 91 ? 10.484 -2.055 -12.602 1 92.75 91 THR A N 1
ATOM 743 C CA . THR A 1 91 ? 9.672 -0.956 -12.094 1 92.75 91 THR A CA 1
ATOM 744 C C . THR A 1 91 ? 8.68 -1.456 -11.039 1 92.75 91 THR A C 1
ATOM 746 O O . THR A 1 91 ? 7.859 -0.688 -10.539 1 92.75 91 THR A O 1
ATOM 749 N N . SER A 1 92 ? 8.781 -2.801 -10.727 1 95.62 92 SER A N 1
ATOM 750 C CA . SER A 1 92 ? 7.758 -3.355 -9.844 1 95.62 92 SER A CA 1
ATOM 751 C C . SER A 1 92 ? 8.297 -4.547 -9.062 1 95.62 92 SER A C 1
ATOM 753 O O . SER A 1 92 ? 9.391 -5.047 -9.344 1 95.62 92 SER A O 1
ATOM 755 N N . TRP A 1 93 ? 7.543 -4.84 -7.977 1 96.94 93 TRP A N 1
ATOM 756 C CA . TRP A 1 93 ? 7.695 -6.074 -7.215 1 96.94 93 TRP A CA 1
ATOM 757 C C . TRP A 1 93 ? 6.543 -7.031 -7.496 1 96.94 93 TRP A C 1
ATOM 759 O O . TRP A 1 93 ? 5.383 -6.617 -7.566 1 96.94 93 TRP A O 1
ATOM 769 N N . VAL A 1 94 ? 6.879 -8.281 -7.684 1 95.19 94 VAL A N 1
ATOM 770 C CA . VAL A 1 94 ? 5.844 -9.305 -7.797 1 95.19 94 VAL A CA 1
ATOM 771 C C . VAL A 1 94 ? 5.926 -10.25 -6.602 1 95.19 94 VAL A C 1
ATOM 773 O O . VAL A 1 94 ? 6.98 -10.836 -6.332 1 95.19 94 VAL A O 1
ATOM 776 N N . VAL A 1 95 ? 4.84 -10.375 -5.895 1 96.75 95 VAL A N 1
ATOM 777 C CA . VAL A 1 95 ? 4.746 -11.266 -4.742 1 96.75 95 VAL A CA 1
ATOM 778 C C . VAL A 1 95 ? 3.725 -12.367 -5.02 1 96.75 95 VAL A C 1
ATOM 780 O O . VAL A 1 95 ? 2.621 -12.094 -5.496 1 96.75 95 VAL A O 1
ATOM 783 N N . GLU A 1 96 ? 4.102 -13.562 -4.734 1 93.5 96 GLU A N 1
ATOM 784 C CA . GLU A 1 96 ? 3.229 -14.703 -4.977 1 93.5 96 GLU A CA 1
ATOM 785 C C . GLU A 1 96 ? 3.166 -15.617 -3.758 1 93.5 96 GLU A C 1
ATOM 787 O O . GLU A 1 96 ? 4.148 -15.758 -3.031 1 93.5 96 GLU A O 1
ATOM 792 N N . GLY A 1 97 ? 1.989 -16.188 -3.584 1 93.94 97 GLY A N 1
ATOM 793 C CA . GLY A 1 97 ? 1.864 -17.219 -2.568 1 93.94 97 GLY A CA 1
ATOM 794 C C . GLY A 1 97 ? 2.574 -18.516 -2.938 1 93.94 97 GLY A C 1
ATOM 795 O O . GLY A 1 97 ? 3.078 -18.656 -4.055 1 93.94 97 GLY A O 1
ATOM 796 N N . THR A 1 98 ? 2.709 -19.328 -1.931 1 90.75 98 THR A N 1
ATOM 797 C CA . THR A 1 98 ? 3.301 -20.656 -2.121 1 90.75 98 THR A CA 1
ATOM 798 C C . THR A 1 98 ? 2.238 -21.75 -2.012 1 90.75 98 THR A C 1
ATOM 800 O O . THR A 1 98 ? 1.375 -21.688 -1.134 1 90.75 98 THR A O 1
ATOM 803 N N . ILE A 1 99 ? 2.293 -22.688 -2.975 1 81.62 99 ILE A N 1
ATOM 804 C CA . ILE A 1 99 ? 1.388 -23.828 -2.939 1 81.62 99 ILE A CA 1
ATOM 805 C C . ILE A 1 99 ? 1.988 -24.938 -2.08 1 81.62 99 ILE A C 1
ATOM 807 O O . ILE A 1 99 ? 3.156 -25.297 -2.246 1 81.62 99 ILE A O 1
ATOM 811 N N . HIS A 1 100 ? 1.218 -25.328 -1.139 1 79.56 100 HIS A N 1
ATOM 812 C CA . HIS A 1 100 ? 1.676 -26.484 -0.362 1 79.56 100 HIS A CA 1
ATOM 813 C C . HIS A 1 100 ? 1.007 -27.766 -0.833 1 79.56 100 HIS A C 1
ATOM 815 O O . HIS A 1 100 ? -0.117 -27.734 -1.341 1 79.56 100 HIS A O 1
ATOM 821 N N . SER A 1 101 ? 1.802 -28.781 -0.955 1 66.69 101 SER A N 1
ATOM 822 C CA . SER A 1 101 ? 1.493 -30.094 -1.51 1 66.69 101 SER A CA 1
ATOM 823 C C . SER A 1 101 ? 0.088 -30.531 -1.122 1 66.69 101 SER A C 1
ATOM 825 O O . SER A 1 101 ? -0.604 -31.188 -1.912 1 66.69 101 SER A O 1
ATOM 827 N N . ASP A 1 102 ? -0.18 -30.375 0.098 1 60.81 102 ASP A N 1
ATOM 828 C CA . ASP A 1 102 ? -1.471 -30.875 0.553 1 60.81 102 ASP A CA 1
ATOM 829 C C . ASP A 1 102 ? -2.619 -30.047 -0.007 1 60.81 102 ASP A C 1
ATOM 831 O O . ASP A 1 102 ? -3.787 -30.406 0.141 1 60.81 102 ASP A O 1
ATOM 835 N N . GLN A 1 103 ? -2.223 -29 -0.473 1 57.56 103 GLN A N 1
ATOM 836 C CA . GLN A 1 103 ? -3.27 -28.109 -0.961 1 57.56 103 GLN A CA 1
ATOM 837 C C . GLN A 1 103 ? -3.578 -28.391 -2.432 1 57.56 103 GLN A C 1
ATOM 839 O O . GLN A 1 103 ? -2.666 -28.469 -3.258 1 57.56 103 GLN A O 1
ATOM 844 N N . ILE A 1 104 ? -4.469 -29.297 -2.572 1 53.12 104 ILE A N 1
ATOM 845 C CA . ILE A 1 104 ? -4.914 -29.703 -3.902 1 53.12 104 ILE A CA 1
ATOM 846 C C . ILE A 1 104 ? -5.078 -28.469 -4.789 1 53.12 104 ILE A C 1
ATOM 848 O O . ILE A 1 104 ? -4.504 -28.391 -5.875 1 53.12 104 ILE A O 1
ATOM 852 N N . ALA A 1 105 ? -6.449 -28.016 -5.047 1 54.66 105 ALA A N 1
ATOM 853 C CA . ALA A 1 105 ? -7.227 -27.312 -6.059 1 54.66 105 ALA A CA 1
ATOM 854 C C . ALA A 1 105 ? -7.242 -25.812 -5.797 1 54.66 105 ALA A C 1
ATOM 856 O O . ALA A 1 105 ? -7.543 -25.375 -4.684 1 54.66 105 ALA A O 1
ATOM 857 N N . GLY A 1 106 ? -6.359 -25.141 -6.438 1 63.69 106 GLY A N 1
ATOM 858 C CA . GLY A 1 106 ? -6.562 -23.719 -6.625 1 63.69 106 GLY A CA 1
ATOM 859 C C . GLY A 1 106 ? -5.27 -22.922 -6.629 1 63.69 106 GLY A C 1
ATOM 860 O O . GLY A 1 106 ? -4.238 -23.406 -6.156 1 63.69 106 GLY A O 1
ATOM 861 N N . GLY A 1 107 ? -4.926 -22.125 -7.414 1 79 107 GLY A N 1
ATOM 862 C CA . GLY A 1 107 ? -3.77 -21.266 -7.598 1 79 107 GLY A CA 1
ATOM 863 C C . GLY A 1 107 ? -3.492 -20.375 -6.402 1 79 107 GLY A C 1
ATOM 864 O O . GLY A 1 107 ? -4.133 -20.516 -5.359 1 79 107 GLY A O 1
ATOM 865 N N . VAL A 1 108 ? -2.416 -19.797 -6.301 1 88.25 108 VAL A N 1
ATOM 866 C CA . VAL A 1 108 ? -2.004 -18.859 -5.254 1 88.25 108 VAL A CA 1
ATOM 867 C C . VAL A 1 108 ? -2.205 -17.422 -5.734 1 88.25 108 VAL A C 1
ATOM 869 O O . VAL A 1 108 ? -2.457 -17.188 -6.918 1 88.25 108 VAL A O 1
ATOM 872 N N . PHE A 1 109 ? -2.266 -16.594 -4.766 1 90.06 109 PHE A N 1
ATOM 873 C CA . PHE A 1 109 ? -2.396 -15.188 -5.152 1 90.06 109 PHE A CA 1
ATOM 874 C C . PHE A 1 109 ? -1.138 -14.703 -5.863 1 90.06 109 PHE A C 1
ATOM 876 O O . PHE A 1 109 ? -0.054 -15.258 -5.664 1 90.06 109 PHE A O 1
ATOM 883 N N . ILE A 1 110 ? -1.317 -13.703 -6.738 1 91.75 110 ILE A N 1
ATOM 884 C CA . ILE A 1 110 ? -0.234 -12.938 -7.352 1 91.75 110 ILE A CA 1
ATOM 885 C C . ILE A 1 110 ? -0.558 -11.445 -7.297 1 91.75 110 ILE A C 1
ATOM 887 O O . ILE A 1 110 ? -1.669 -11.039 -7.641 1 91.75 110 ILE A O 1
ATOM 891 N N . ILE A 1 111 ? 0.378 -10.742 -6.797 1 94.69 111 ILE A N 1
ATOM 892 C CA . ILE A 1 111 ? 0.189 -9.297 -6.723 1 94.69 111 ILE A CA 1
ATOM 893 C C . ILE A 1 111 ? 1.439 -8.586 -7.234 1 94.69 111 ILE A C 1
ATOM 895 O O . ILE A 1 111 ? 2.562 -8.984 -6.914 1 94.69 111 ILE A O 1
ATOM 899 N N . GLU A 1 112 ? 1.226 -7.574 -8.078 1 94.94 112 GLU A N 1
ATOM 900 C CA . GLU A 1 112 ? 2.299 -6.734 -8.602 1 94.94 112 GLU A CA 1
ATOM 901 C C . GLU A 1 112 ? 2.195 -5.309 -8.062 1 94.94 112 GLU A C 1
ATOM 903 O O . GLU A 1 112 ? 1.171 -4.645 -8.234 1 94.94 112 GLU A O 1
ATOM 908 N N . ILE A 1 113 ? 3.268 -4.887 -7.438 1 97.31 113 ILE A N 1
ATOM 909 C CA . ILE A 1 113 ? 3.297 -3.598 -6.754 1 97.31 113 ILE A CA 1
ATOM 910 C C . ILE A 1 113 ? 4.316 -2.68 -7.426 1 97.31 113 ILE A C 1
ATOM 912 O O . ILE A 1 113 ? 5.492 -3.031 -7.547 1 97.31 113 ILE A O 1
ATOM 916 N N . GLY A 1 114 ? 3.867 -1.488 -7.82 1 96.44 114 GLY A N 1
ATOM 917 C CA . GLY A 1 114 ? 4.789 -0.522 -8.391 1 96.44 114 GLY A CA 1
ATOM 918 C C . GLY A 1 114 ? 5.777 0.033 -7.383 1 96.44 114 GLY A C 1
ATOM 919 O O . GLY A 1 114 ? 5.391 0.416 -6.277 1 96.44 114 GLY A O 1
ATOM 920 N N . LYS A 1 115 ? 7.012 0.156 -7.863 1 96.31 115 LYS A N 1
ATOM 921 C CA . LYS A 1 115 ? 8.078 0.597 -6.973 1 96.31 115 LYS A CA 1
ATOM 922 C C . LYS A 1 115 ? 7.945 2.082 -6.645 1 96.31 115 LYS A C 1
ATOM 924 O O . LYS A 1 115 ? 8.25 2.508 -5.527 1 96.31 115 LYS A O 1
ATOM 929 N N . ASN A 1 116 ? 7.516 2.805 -7.543 1 94.31 116 ASN A N 1
ATOM 930 C CA . ASN A 1 116 ? 7.562 4.258 -7.43 1 94.31 116 ASN A CA 1
ATOM 931 C C . ASN A 1 116 ? 6.5 4.777 -6.469 1 94.31 116 ASN A C 1
ATOM 933 O O . ASN A 1 116 ? 6.812 5.508 -5.523 1 94.31 116 ASN A O 1
ATOM 937 N N . ASP A 1 117 ? 5.246 4.262 -6.613 1 95.5 117 ASP A N 1
ATOM 938 C CA . ASP A 1 117 ? 4.148 4.887 -5.875 1 95.5 117 ASP A CA 1
ATOM 939 C C . ASP A 1 117 ? 3.271 3.834 -5.203 1 95.5 117 ASP A C 1
ATOM 941 O O . ASP A 1 117 ? 2.184 4.148 -4.715 1 95.5 117 ASP A O 1
ATOM 945 N N . GLY A 1 118 ? 3.688 2.627 -5.207 1 97.75 118 GLY A N 1
ATOM 946 C CA . GLY A 1 118 ? 2.965 1.579 -4.504 1 97.75 118 GLY A CA 1
ATOM 947 C C . GLY A 1 118 ? 1.705 1.136 -5.219 1 97.75 118 GLY A C 1
ATOM 948 O O . GLY A 1 118 ? 0.933 0.333 -4.691 1 97.75 118 GLY A O 1
ATOM 949 N N . ARG A 1 119 ? 1.511 1.604 -6.414 1 96.62 119 ARG A N 1
ATOM 950 C CA . ARG A 1 119 ? 0.316 1.235 -7.168 1 96.62 119 ARG A CA 1
ATOM 951 C C . ARG A 1 119 ? 0.259 -0.27 -7.406 1 96.62 119 ARG A C 1
ATOM 953 O O . ARG A 1 119 ? 1.253 -0.879 -7.805 1 96.62 119 ARG A O 1
ATOM 960 N N . ILE A 1 120 ? -0.902 -0.8 -7.086 1 97.25 120 ILE A N 1
ATOM 961 C CA . ILE A 1 120 ? -1.104 -2.199 -7.449 1 97.25 120 ILE A CA 1
ATOM 962 C C . ILE A 1 120 ? -1.448 -2.305 -8.93 1 97.25 120 ILE A C 1
ATOM 964 O O . ILE A 1 120 ? -2.486 -1.806 -9.375 1 97.25 120 ILE A O 1
ATOM 968 N N . LEU A 1 121 ? -0.601 -2.969 -9.648 1 93.06 121 LEU A N 1
ATOM 969 C CA . LEU A 1 121 ? -0.727 -3.07 -11.094 1 93.06 121 LEU A CA 1
ATOM 970 C C . LEU A 1 121 ? -1.546 -4.297 -11.484 1 93.06 121 LEU A C 1
ATOM 972 O O . LEU A 1 121 ? -2.314 -4.254 -12.445 1 93.06 121 LEU A O 1
ATOM 976 N N . ASN A 1 122 ? -1.363 -5.375 -10.75 1 89.56 122 ASN A N 1
ATOM 977 C CA . ASN A 1 122 ? -2.053 -6.648 -10.945 1 89.56 122 ASN A CA 1
ATOM 978 C C . ASN A 1 122 ? -2.266 -7.379 -9.625 1 89.56 122 ASN A C 1
ATOM 980 O O . ASN A 1 122 ? -1.385 -7.379 -8.766 1 89.56 122 ASN A O 1
ATOM 984 N N . PHE A 1 123 ? -3.445 -7.902 -9.539 1 92.44 123 PHE A N 1
ATOM 985 C CA . PHE A 1 123 ? -3.76 -8.648 -8.328 1 92.44 123 PHE A CA 1
ATOM 986 C C . PHE A 1 123 ? -4.836 -9.695 -8.594 1 92.44 123 PHE A C 1
ATOM 988 O O . PHE A 1 123 ? -5.93 -9.359 -9.062 1 92.44 123 PHE A O 1
ATOM 995 N N . GLY A 1 124 ? -4.426 -10.883 -8.328 1 88.12 124 GLY A N 1
ATOM 996 C CA . GLY A 1 124 ? -5.383 -11.953 -8.523 1 88.12 124 GLY A CA 1
ATOM 997 C C . GLY A 1 124 ? -4.883 -13.305 -8.031 1 88.12 124 GLY A C 1
ATOM 998 O O . GLY A 1 124 ? -3.818 -13.383 -7.418 1 88.12 124 GLY A O 1
ATOM 999 N N . HIS A 1 125 ? -5.797 -14.273 -8.07 1 83.06 125 HIS A N 1
ATOM 1000 C CA . HIS A 1 125 ? -5.488 -15.648 -7.707 1 83.06 125 HIS A CA 1
ATOM 1001 C C . HIS A 1 125 ? -5.266 -16.516 -8.945 1 83.06 125 HIS A C 1
ATOM 1003 O O . HIS A 1 125 ? -6.094 -16.516 -9.859 1 83.06 125 HIS A O 1
ATOM 1009 N N . GLY A 1 126 ? -4.023 -17.016 -9.023 1 64.81 126 GLY A N 1
ATOM 1010 C CA . GLY A 1 126 ? -3.711 -17.891 -10.148 1 64.81 126 GLY A CA 1
ATOM 1011 C C . GLY A 1 126 ? -4.578 -19.125 -10.203 1 64.81 126 GLY A C 1
ATOM 1012 O O . GLY A 1 126 ? -5.137 -19.547 -9.188 1 64.81 126 GLY A O 1
ATOM 1013 N N . LYS A 1 127 ? -5.07 -19.453 -11.375 1 59.66 127 LYS A N 1
ATOM 1014 C CA . LYS A 1 127 ? -5.789 -20.703 -11.586 1 59.66 127 LYS A CA 1
ATOM 1015 C C . LYS A 1 127 ? -4.848 -21.906 -11.508 1 59.66 127 LYS A C 1
ATOM 1017 O O . LYS A 1 127 ? -3.654 -21.781 -11.797 1 59.66 127 LYS A O 1
ATOM 1022 N N . MET B 1 1 ? 50.469 -37 -13.211 1 39.69 1 MET B N 1
ATOM 1023 C CA . MET B 1 1 ? 49.938 -35.719 -13.641 1 39.69 1 MET B CA 1
ATOM 1024 C C . MET B 1 1 ? 48.438 -35.781 -13.914 1 39.69 1 MET B C 1
ATOM 1026 O O . MET B 1 1 ? 47.781 -34.719 -13.984 1 39.69 1 MET B O 1
ATOM 1030 N N . SER B 1 2 ? 47.844 -37 -14.258 1 50.28 2 SER B N 1
ATOM 1031 C CA . SER B 1 2 ? 46.5 -37.312 -14.805 1 50.28 2 SER B CA 1
ATOM 1032 C C . SER B 1 2 ? 45.438 -37.219 -13.727 1 50.28 2 SER B C 1
ATOM 1034 O O . SER B 1 2 ? 44.344 -36.688 -13.961 1 50.28 2 SER B O 1
ATOM 1036 N N .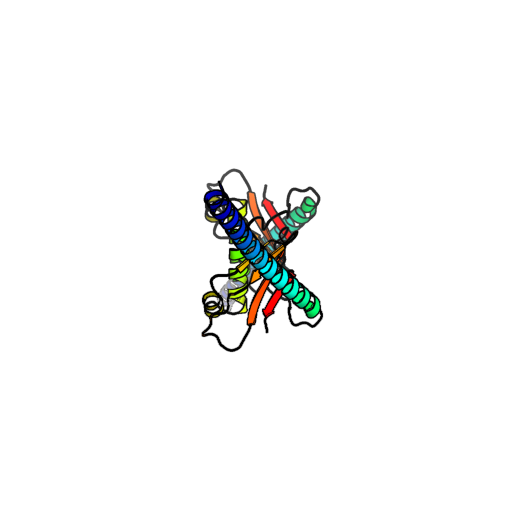 ALA B 1 3 ? 45.562 -37.844 -12.617 1 60.59 3 ALA B N 1
ATOM 1037 C CA . ALA B 1 3 ? 44.531 -37.938 -11.594 1 60.59 3 ALA B CA 1
ATOM 1038 C C . ALA B 1 3 ? 44.188 -36.594 -11 1 60.59 3 ALA B C 1
ATOM 1040 O O . ALA B 1 3 ? 43.031 -36.281 -10.711 1 60.59 3 ALA B O 1
ATOM 1041 N N . GLU B 1 4 ? 45.094 -35.688 -10.719 1 54.19 4 GLU B N 1
ATOM 1042 C CA . GLU B 1 4 ? 44.812 -34.375 -10.164 1 54.19 4 GLU B CA 1
ATOM 1043 C C . GLU B 1 4 ? 44.031 -33.5 -11.148 1 54.19 4 GLU B C 1
ATOM 1045 O O . GLU B 1 4 ? 43.156 -32.75 -10.75 1 54.19 4 GLU B O 1
ATOM 1050 N N . PHE B 1 5 ? 44.25 -33.625 -12.414 1 50.94 5 PHE B N 1
ATOM 1051 C CA . PHE B 1 5 ? 43.5 -32.875 -13.406 1 50.94 5 PHE B CA 1
ATOM 1052 C C . PHE B 1 5 ? 42.031 -33.344 -13.445 1 50.94 5 PHE B C 1
ATOM 1054 O O . PHE B 1 5 ? 41.125 -32.531 -13.586 1 50.94 5 PHE B O 1
ATOM 1061 N N . MET B 1 6 ? 41.812 -34.625 -13.211 1 50.19 6 MET B N 1
ATOM 1062 C CA . MET B 1 6 ? 40.469 -35.125 -13.219 1 50.19 6 MET B CA 1
ATOM 1063 C C . MET B 1 6 ? 39.688 -34.625 -12 1 50.19 6 MET B C 1
ATOM 1065 O O . MET B 1 6 ? 38.5 -34.281 -12.102 1 50.19 6 MET B O 1
ATOM 1069 N N . VAL B 1 7 ? 40.312 -34.469 -10.891 1 53.06 7 VAL B N 1
ATOM 1070 C CA . VAL B 1 7 ? 39.656 -33.969 -9.688 1 53.06 7 VAL B CA 1
ATOM 1071 C C . VAL B 1 7 ? 39.375 -32.469 -9.875 1 53.06 7 VAL B C 1
ATOM 1073 O O . VAL B 1 7 ? 38.281 -32 -9.5 1 53.06 7 VAL B O 1
ATOM 1076 N N . ILE B 1 8 ? 40.25 -31.703 -10.508 1 50.03 8 ILE B N 1
ATOM 1077 C CA . ILE B 1 8 ? 40.031 -30.297 -10.766 1 50.03 8 ILE B CA 1
ATOM 1078 C C . ILE B 1 8 ? 38.906 -30.125 -11.812 1 50.03 8 ILE B C 1
ATOM 1080 O O . ILE B 1 8 ? 38.031 -29.266 -11.672 1 50.03 8 ILE B O 1
ATOM 1084 N N . CYS B 1 9 ? 38.906 -30.922 -12.812 1 44.75 9 CYS B N 1
ATOM 1085 C CA . CYS B 1 9 ? 37.875 -30.859 -13.82 1 44.75 9 CYS B CA 1
ATOM 1086 C C . CYS B 1 9 ? 36.5 -31.234 -13.219 1 44.75 9 CYS B C 1
ATOM 1088 O O . CYS B 1 9 ? 35.5 -30.609 -13.508 1 44.75 9 CYS B O 1
ATOM 1090 N N . LYS B 1 10 ? 36.469 -32.219 -12.398 1 46.28 10 LYS B N 1
ATOM 1091 C CA . LYS B 1 10 ? 35.219 -32.594 -11.75 1 46.28 10 LYS B CA 1
ATOM 1092 C C . LYS B 1 10 ? 34.719 -31.484 -10.836 1 46.28 10 LYS B C 1
ATOM 1094 O O . LYS B 1 10 ? 33.531 -31.234 -10.75 1 46.28 10 LYS B O 1
ATOM 1099 N N . LYS B 1 11 ? 35.719 -30.828 -10.258 1 50 11 LYS B N 1
ATOM 1100 C CA . LYS B 1 11 ? 35.312 -29.719 -9.391 1 50 11 LYS B CA 1
ATOM 1101 C C . LYS B 1 11 ? 34.781 -28.547 -10.203 1 50 11 LYS B C 1
ATOM 1103 O O . LYS B 1 11 ? 33.812 -27.906 -9.812 1 50 11 LYS B O 1
ATOM 1108 N N . ILE B 1 12 ? 35.344 -28.328 -11.312 1 46.66 12 ILE B N 1
ATOM 1109 C CA . ILE B 1 12 ? 34.906 -27.281 -12.203 1 46.66 12 ILE B CA 1
ATOM 1110 C C . ILE B 1 12 ? 33.562 -27.672 -12.828 1 46.66 12 ILE B C 1
ATOM 1112 O O . ILE B 1 12 ? 32.656 -26.859 -12.938 1 46.66 12 ILE B O 1
ATOM 1116 N N . LEU B 1 13 ? 33.406 -28.891 -13.125 1 45.25 13 LEU B N 1
ATOM 1117 C CA . LEU B 1 13 ? 32.156 -29.375 -13.688 1 45.25 13 LEU B CA 1
ATOM 1118 C C . LEU B 1 13 ? 31.031 -29.312 -12.648 1 45.25 13 LEU B C 1
ATOM 1120 O O . LEU B 1 13 ? 29.906 -28.922 -12.961 1 45.25 13 LEU B O 1
ATOM 1124 N N . PHE B 1 14 ? 31.422 -29.719 -11.492 1 47.94 14 PHE B N 1
ATOM 1125 C CA . PHE B 1 14 ? 30.406 -29.656 -10.445 1 47.94 14 PHE B CA 1
ATOM 1126 C C . PHE B 1 14 ? 30.047 -28.203 -10.117 1 47.94 14 PHE B C 1
ATOM 1128 O O . PHE B 1 14 ? 28.891 -27.891 -9.883 1 47.94 14 PHE B O 1
ATOM 1135 N N . ARG B 1 15 ? 31.047 -27.391 -10.055 1 48.19 15 ARG B N 1
ATOM 1136 C CA . ARG B 1 15 ? 30.781 -25.984 -9.82 1 48.19 15 ARG B CA 1
ATOM 1137 C C . ARG B 1 15 ? 29.984 -25.375 -10.969 1 48.19 15 ARG B C 1
ATOM 1139 O O . ARG B 1 15 ? 29.078 -24.562 -10.758 1 48.19 15 ARG B O 1
ATOM 1146 N N . ASN B 1 16 ? 30.297 -25.766 -12.141 1 51.22 16 ASN B N 1
ATOM 1147 C CA . ASN B 1 16 ? 29.547 -25.297 -13.305 1 51.22 16 ASN B CA 1
ATOM 1148 C C . ASN B 1 16 ? 28.125 -25.859 -13.336 1 51.22 16 ASN B C 1
ATOM 1150 O O . ASN B 1 16 ? 27.203 -25.156 -13.75 1 51.22 16 ASN B O 1
ATOM 1154 N N . CYS B 1 17 ? 28.016 -27.062 -12.906 1 49.75 17 CYS B N 1
ATOM 1155 C CA . CYS B 1 17 ? 26.688 -27.656 -12.867 1 49.75 17 CYS B CA 1
ATOM 1156 C C . CYS B 1 17 ? 25.828 -27.016 -11.789 1 49.75 17 CYS B C 1
ATOM 1158 O O . CYS B 1 17 ? 24.625 -26.812 -11.984 1 49.75 17 CYS B O 1
ATOM 1160 N N . VAL B 1 18 ? 26.422 -26.703 -10.68 1 49.88 18 VAL B N 1
ATOM 1161 C CA . VAL B 1 18 ? 25.688 -26.031 -9.609 1 49.88 18 VAL B CA 1
ATOM 1162 C C . VAL B 1 18 ? 25.344 -24.609 -10.039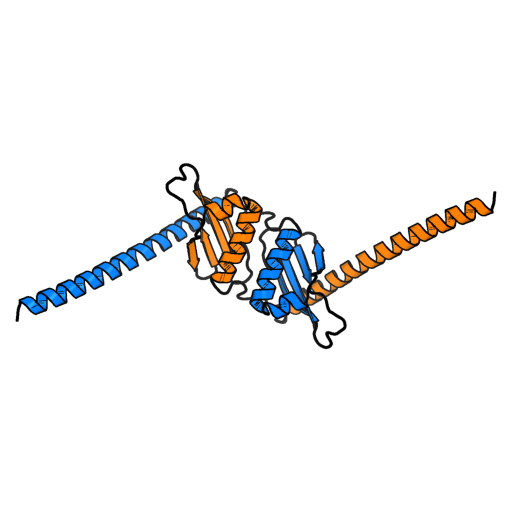 1 49.88 18 VAL B C 1
ATOM 1164 O O . VAL B 1 18 ? 24.234 -24.125 -9.773 1 49.88 18 VAL B O 1
ATOM 1167 N N . ILE B 1 19 ? 26.281 -24.031 -10.711 1 48.66 19 ILE B N 1
ATOM 1168 C CA . ILE B 1 19 ? 26.031 -22.688 -11.211 1 48.66 19 ILE B CA 1
ATOM 1169 C C . ILE B 1 19 ? 24.938 -22.734 -12.289 1 48.66 19 ILE B C 1
ATOM 1171 O O . ILE B 1 19 ? 24.031 -21.906 -12.297 1 48.66 19 ILE B O 1
ATOM 1175 N N . VAL B 1 20 ? 24.984 -23.734 -13.148 1 51.38 20 VAL B N 1
ATOM 1176 C CA . VAL B 1 20 ? 23.969 -23.859 -14.195 1 51.38 20 VAL B CA 1
ATOM 1177 C C . VAL B 1 20 ? 22.625 -24.203 -13.562 1 51.38 20 VAL B C 1
ATOM 1179 O O . VAL B 1 20 ? 21.578 -23.672 -13.984 1 51.38 20 VAL B O 1
ATOM 1182 N N . SER B 1 21 ? 22.672 -25.078 -12.586 1 48.91 21 SER B N 1
ATOM 1183 C CA . SER B 1 21 ? 21.422 -25.406 -11.898 1 48.91 21 SER B CA 1
ATOM 1184 C C . SER B 1 21 ? 20.844 -24.203 -11.172 1 48.91 21 SER B C 1
ATOM 1186 O O . SER B 1 21 ? 19.641 -23.984 -11.188 1 48.91 21 SER B O 1
ATOM 1188 N N . LEU B 1 22 ? 21.703 -23.469 -10.539 1 52.34 22 LEU B N 1
ATOM 1189 C CA . LEU B 1 22 ? 21.266 -22.25 -9.883 1 52.34 22 LEU B CA 1
ATOM 1190 C C . LEU B 1 22 ? 20.766 -21.234 -10.906 1 52.34 22 LEU B C 1
ATOM 1192 O O . LEU B 1 22 ? 19.766 -20.547 -10.68 1 52.34 22 LEU B O 1
ATOM 1196 N N . PHE B 1 23 ? 21.531 -21.156 -11.992 1 50.59 23 PHE B N 1
ATOM 1197 C CA . PHE B 1 23 ? 21.109 -20.25 -13.055 1 50.59 23 PHE B CA 1
ATOM 1198 C C . PHE B 1 23 ? 19.797 -20.703 -13.672 1 50.59 23 PHE B C 1
ATOM 1200 O O . PHE B 1 23 ? 18.922 -19.891 -13.969 1 50.59 23 PHE B O 1
ATOM 1207 N N . VAL B 1 24 ? 19.594 -21.969 -13.82 1 48.12 24 VAL B N 1
ATOM 1208 C CA . VAL B 1 24 ? 18.359 -22.5 -14.391 1 48.12 24 VAL B CA 1
ATOM 1209 C C . VAL B 1 24 ? 17.203 -22.297 -13.414 1 48.12 24 VAL B C 1
ATOM 1211 O O . VAL B 1 24 ? 16.094 -21.953 -13.82 1 48.12 24 VAL B O 1
ATOM 1214 N N . PHE B 1 25 ? 17.469 -22.453 -12.203 1 48.72 25 PHE B N 1
ATOM 1215 C CA . PHE B 1 25 ? 16.438 -22.281 -11.203 1 48.72 25 PHE B CA 1
ATOM 1216 C C . PHE B 1 25 ? 16 -20.812 -11.109 1 48.72 25 PHE B C 1
ATOM 1218 O O . PHE B 1 25 ? 14.812 -20.516 -11.023 1 48.72 25 PHE B O 1
ATOM 1225 N N . THR B 1 26 ? 16.984 -19.938 -11.086 1 50.09 26 THR B N 1
ATOM 1226 C CA . THR B 1 26 ? 16.641 -18.531 -11.047 1 50.09 26 THR B CA 1
ATOM 1227 C C . THR B 1 26 ? 15.945 -18.109 -12.336 1 50.09 26 THR B C 1
ATOM 1229 O O . THR B 1 26 ? 14.984 -17.328 -12.312 1 50.09 26 THR B O 1
ATOM 1232 N N . TYR B 1 27 ? 16.422 -18.641 -13.43 1 48.88 27 TYR B N 1
ATOM 1233 C CA . TYR B 1 27 ? 15.82 -18.312 -14.719 1 48.88 27 TYR B CA 1
ATOM 1234 C C . TYR B 1 27 ? 14.391 -18.844 -14.805 1 48.88 27 TYR B C 1
ATOM 1236 O O . TYR B 1 27 ? 13.492 -18.141 -15.289 1 48.88 27 TYR B O 1
ATOM 1244 N N . ASN B 1 28 ? 14.203 -20.016 -14.305 1 50.34 28 ASN B N 1
ATOM 1245 C CA . ASN B 1 28 ? 12.875 -20.609 -14.352 1 50.34 28 ASN B CA 1
ATOM 1246 C C . ASN B 1 28 ? 11.883 -19.859 -13.477 1 50.34 28 ASN B C 1
ATOM 1248 O O . ASN B 1 28 ? 10.727 -19.672 -13.852 1 50.34 28 ASN B O 1
ATOM 1252 N N . THR B 1 29 ? 12.336 -19.453 -12.352 1 49.81 29 THR B N 1
ATOM 1253 C CA . THR B 1 29 ? 11.453 -18.672 -11.492 1 49.81 29 THR B CA 1
ATOM 1254 C C . THR B 1 29 ? 11.141 -17.328 -12.133 1 49.81 29 THR B C 1
ATOM 1256 O O . THR B 1 29 ? 9.992 -16.859 -12.086 1 49.81 29 THR B O 1
ATOM 1259 N N . TRP B 1 30 ? 12.172 -16.75 -12.695 1 47.47 30 TRP B N 1
ATOM 1260 C CA . TRP B 1 30 ? 11.992 -15.477 -13.375 1 47.47 30 TRP B CA 1
ATOM 1261 C C . TRP B 1 30 ? 11.055 -15.617 -14.57 1 47.47 30 TRP B C 1
ATOM 1263 O O . TRP B 1 30 ? 10.148 -14.805 -14.758 1 47.47 30 TRP B O 1
ATOM 1273 N N . ALA B 1 31 ? 11.266 -16.641 -15.359 1 49.56 31 ALA B N 1
ATOM 1274 C CA . ALA B 1 31 ? 10.438 -16.906 -16.531 1 49.56 31 ALA B CA 1
ATOM 1275 C C . ALA B 1 31 ? 8.992 -17.188 -16.125 1 49.56 31 ALA B C 1
ATOM 1277 O O . ALA B 1 31 ? 8.055 -16.719 -16.781 1 49.56 31 ALA B O 1
ATOM 1278 N N . GLN B 1 32 ? 8.828 -17.922 -15.109 1 48.81 32 GLN B N 1
ATOM 1279 C CA . GLN B 1 32 ? 7.48 -18.219 -14.633 1 48.81 32 GLN B CA 1
ATOM 1280 C C . GLN B 1 32 ? 6.773 -16.953 -14.148 1 48.81 32 GLN B C 1
ATOM 1282 O O . GLN B 1 32 ? 5.594 -16.75 -14.445 1 48.81 32 GLN B O 1
ATOM 1287 N N . CYS B 1 33 ? 7.535 -16.188 -13.406 1 49.97 33 CYS B N 1
ATOM 1288 C CA . CYS B 1 33 ? 6.969 -14.914 -12.969 1 49.97 33 CYS B CA 1
ATOM 1289 C C . CYS B 1 33 ? 6.559 -14.062 -14.164 1 49.97 33 CYS B C 1
ATOM 1291 O O . CYS B 1 33 ? 5.465 -13.5 -14.188 1 49.97 33 CYS B O 1
ATOM 1293 N N . ASN B 1 34 ? 7.547 -14.023 -15.133 1 50.41 34 ASN B N 1
ATOM 1294 C CA . ASN B 1 34 ? 7.25 -13.242 -16.328 1 50.41 34 ASN B CA 1
ATOM 1295 C C . ASN B 1 34 ? 6.008 -13.773 -17.047 1 50.41 34 ASN B C 1
ATOM 1297 O O . ASN B 1 34 ? 5.191 -12.992 -17.531 1 50.41 34 ASN B O 1
ATOM 1301 N N . ASN B 1 35 ? 5.938 -15.031 -17.125 1 53.69 35 ASN B N 1
ATOM 1302 C CA . ASN B 1 35 ? 4.766 -15.617 -17.766 1 53.69 35 ASN B CA 1
ATOM 1303 C C . ASN B 1 35 ? 3.488 -15.312 -17 1 53.69 35 ASN B C 1
ATOM 1305 O O . ASN B 1 35 ? 2.453 -15.008 -17.594 1 53.69 35 ASN B O 1
ATOM 1309 N N . ASN B 1 36 ? 3.609 -15.445 -15.742 1 51.62 36 ASN B N 1
ATOM 1310 C CA . ASN B 1 36 ? 2.436 -15.164 -14.922 1 51.62 36 ASN B CA 1
ATOM 1311 C C . ASN B 1 36 ? 2 -13.703 -15.062 1 51.62 36 ASN B C 1
ATOM 1313 O O . ASN B 1 36 ? 0.804 -13.414 -15.125 1 51.62 36 ASN B O 1
ATOM 1317 N N . ILE B 1 37 ? 2.963 -12.844 -15.18 1 50.72 37 ILE B N 1
ATOM 1318 C CA . ILE B 1 37 ? 2.664 -11.422 -15.328 1 50.72 37 ILE B CA 1
ATOM 1319 C C . ILE B 1 37 ? 1.993 -11.172 -16.672 1 50.72 37 ILE B C 1
ATOM 1321 O O . ILE B 1 37 ? 1.02 -10.422 -16.766 1 50.72 37 ILE B O 1
ATOM 1325 N N . LYS B 1 38 ? 2.668 -11.773 -17.688 1 52.03 38 LYS B N 1
ATOM 1326 C CA . LYS B 1 38 ? 2.086 -11.648 -19.031 1 52.03 38 LYS B CA 1
ATOM 1327 C C . LYS B 1 38 ? 0.638 -12.125 -19.031 1 52.03 38 LYS B C 1
ATOM 1329 O O . LYS B 1 38 ? -0.225 -11.492 -19.656 1 52.03 38 LYS B O 1
ATOM 1334 N N . ILE B 1 39 ? 0.516 -13.18 -18.391 1 49.53 39 ILE B N 1
ATOM 1335 C CA . ILE B 1 39 ? -0.831 -13.734 -18.328 1 49.53 39 ILE B CA 1
ATOM 1336 C C . ILE B 1 39 ? -1.744 -12.789 -17.547 1 49.53 39 ILE B C 1
ATOM 1338 O O . ILE B 1 39 ? -2.883 -12.547 -17.953 1 49.53 39 ILE B O 1
ATOM 1342 N N . MET B 1 40 ? -1.22 -12.32 -16.5 1 49.66 40 MET B N 1
ATOM 1343 C CA . MET B 1 40 ? -2.002 -11.398 -15.68 1 49.66 40 MET B CA 1
ATOM 1344 C C . MET B 1 40 ? -2.363 -10.148 -16.469 1 49.66 40 MET B C 1
ATOM 1346 O O . MET B 1 40 ? -3.5 -9.68 -16.406 1 49.66 40 MET B O 1
ATOM 1350 N N . ARG B 1 41 ? -1.372 -9.586 -17.156 1 51.28 41 ARG B N 1
ATOM 1351 C CA . ARG B 1 41 ? -1.599 -8.367 -17.938 1 51.28 41 ARG B CA 1
ATOM 1352 C C . ARG B 1 41 ? -2.605 -8.617 -19.062 1 51.28 41 ARG B C 1
ATOM 1354 O O . ARG B 1 41 ? -3.426 -7.75 -19.359 1 51.28 41 ARG B O 1
ATOM 1361 N N . LYS B 1 42 ? -2.344 -9.734 -19.656 1 46.84 42 LYS B N 1
ATOM 1362 C CA . LYS B 1 42 ? -3.273 -10.125 -20.719 1 46.84 42 LYS B CA 1
ATOM 1363 C C . LYS B 1 42 ? -4.695 -10.258 -20.172 1 46.84 42 LYS B C 1
ATOM 1365 O O . LYS B 1 42 ? -5.652 -9.836 -20.828 1 46.84 42 LYS B O 1
ATOM 1370 N N . TYR B 1 43 ? -4.734 -10.844 -19.047 1 45.12 43 TYR B N 1
ATOM 1371 C CA . TYR B 1 43 ? -6.062 -11.086 -18.5 1 45.12 43 TYR B CA 1
ATOM 1372 C C . TYR B 1 43 ? -6.578 -9.867 -17.75 1 45.12 43 TYR B C 1
ATOM 1374 O O . TYR B 1 43 ? -7.742 -9.828 -17.328 1 45.12 43 TYR B O 1
ATOM 1382 N N . GLU B 1 44 ? -5.812 -8.984 -17.344 1 49.5 44 GLU B N 1
ATOM 1383 C CA . GLU B 1 44 ? -6.316 -7.711 -16.828 1 49.5 44 GLU B CA 1
ATOM 1384 C C . GLU B 1 44 ? -7.426 -7.16 -17.719 1 49.5 44 GLU B C 1
ATOM 1386 O O . GLU B 1 44 ? -8.438 -6.656 -17.234 1 49.5 44 GLU B O 1
ATOM 1391 N N . SER B 1 45 ? -7.199 -7.254 -18.969 1 42.16 45 SER B N 1
ATOM 1392 C CA . SER B 1 45 ? -8.273 -6.836 -19.859 1 42.16 45 SER B CA 1
ATOM 1393 C C . SER B 1 45 ? -9.516 -7.699 -19.672 1 42.16 45 SER B C 1
ATOM 1395 O O . SER B 1 45 ? -10.633 -7.242 -19.906 1 42.16 45 SER B O 1
ATOM 1397 N N . GLU B 1 46 ? -9.25 -8.891 -19.422 1 45.12 46 GLU B N 1
ATOM 1398 C CA . GLU B 1 46 ? -10.453 -9.727 -19.344 1 45.12 46 GLU B CA 1
ATOM 1399 C C . GLU B 1 46 ? -11.094 -9.625 -17.953 1 45.12 46 GLU B C 1
ATOM 1401 O O . GLU B 1 46 ? -12.109 -10.273 -17.688 1 45.12 46 GLU B O 1
ATOM 1406 N N . GLY B 1 47 ? -10.742 -8.875 -17.109 1 48.16 47 GLY B N 1
ATOM 1407 C CA . GLY B 1 47 ? -11.398 -8.625 -15.836 1 48.16 47 GLY B CA 1
ATOM 1408 C C . GLY B 1 47 ? -10.906 -9.523 -14.719 1 48.16 47 GLY B C 1
ATOM 1409 O O . GLY B 1 47 ? -11.414 -9.469 -13.602 1 48.16 47 GLY B O 1
ATOM 1410 N N . LYS B 1 48 ? -10.164 -10.539 -14.984 1 50.12 48 LYS B N 1
ATOM 1411 C CA . LYS B 1 48 ? -9.828 -11.547 -13.977 1 50.12 48 LYS B CA 1
ATOM 1412 C C . LYS B 1 48 ? -8.82 -11 -12.977 1 50.12 48 LYS B C 1
ATOM 1414 O O . LYS B 1 48 ? -8.82 -11.398 -11.805 1 50.12 48 LYS B O 1
ATOM 1419 N N . TYR B 1 49 ? -7.984 -10.18 -13.297 1 59.75 49 TYR B N 1
ATOM 1420 C CA . TYR B 1 49 ? -7.086 -9.492 -12.375 1 59.75 49 TYR B CA 1
ATOM 1421 C C . TYR B 1 49 ? -7.527 -8.055 -12.156 1 59.75 49 TYR B C 1
ATOM 1423 O O . TYR B 1 49 ? -7.461 -7.23 -13.07 1 59.75 49 TYR B O 1
ATOM 1431 N N . THR B 1 50 ? -8.523 -7.938 -11.391 1 64.19 50 THR B N 1
ATOM 1432 C CA . THR B 1 50 ? -9.141 -6.625 -11.266 1 64.19 50 THR B CA 1
ATOM 1433 C C . THR B 1 50 ? -8.523 -5.84 -10.117 1 64.19 50 THR B C 1
ATOM 1435 O O . THR B 1 50 ? -8.398 -6.352 -9 1 64.19 50 THR B O 1
ATOM 1438 N N . VAL B 1 51 ? -7.879 -4.926 -10.469 1 81.56 51 VAL B N 1
ATOM 1439 C CA . VAL B 1 51 ? -7.441 -3.906 -9.523 1 81.56 51 VAL B CA 1
ATOM 1440 C C . VAL B 1 51 ? -8.531 -2.852 -9.352 1 81.56 51 VAL B C 1
ATOM 1442 O O . VAL B 1 51 ? -8.594 -1.887 -10.125 1 81.56 51 VAL B O 1
ATOM 1445 N N . ARG B 1 52 ? -9.562 -3.201 -8.508 1 85.62 52 ARG B N 1
ATOM 1446 C CA . ARG B 1 52 ? -10.625 -2.234 -8.242 1 85.62 52 ARG B CA 1
ATOM 1447 C C . ARG B 1 52 ? -10.953 -2.18 -6.754 1 85.62 52 ARG B C 1
ATOM 1449 O O . ARG B 1 52 ? -11.016 -3.217 -6.09 1 85.62 52 ARG B O 1
ATOM 1456 N N . ASN B 1 53 ? -11.125 -0.958 -6.305 1 91.31 53 ASN B N 1
ATOM 1457 C CA . ASN B 1 53 ? -11.586 -0.694 -4.945 1 91.31 53 ASN B CA 1
ATOM 1458 C C . ASN B 1 53 ? -10.773 -1.483 -3.918 1 91.31 53 ASN B C 1
ATOM 1460 O O . ASN B 1 53 ? -11.344 -2.131 -3.037 1 91.31 53 ASN B O 1
ATOM 1464 N N . LEU B 1 54 ? -9.469 -1.465 -4.062 1 95.38 54 LEU B N 1
ATOM 1465 C CA . LEU B 1 54 ? -8.594 -2.252 -3.207 1 95.38 54 LEU B CA 1
ATOM 1466 C C . LEU B 1 54 ? -8.523 -1.655 -1.806 1 95.38 54 LEU B C 1
ATOM 1468 O O . LEU B 1 54 ? -8.391 -2.387 -0.82 1 95.38 54 LEU B O 1
ATOM 1472 N N . VAL B 1 55 ? -8.492 -0.375 -1.731 1 97.56 55 VAL B N 1
ATOM 1473 C CA . VAL B 1 55 ? -8.477 0.303 -0.439 1 97.56 55 VAL B CA 1
ATOM 1474 C C . VAL B 1 55 ? -9.891 0.739 -0.064 1 97.56 55 VAL B C 1
ATOM 1476 O O . VAL B 1 55 ? -10.203 1.932 -0.086 1 97.56 55 VAL B O 1
ATOM 1479 N N . LYS B 1 56 ? -10.648 -0.201 0.352 1 94.81 56 LYS B N 1
ATOM 1480 C CA . LYS B 1 56 ? -12.102 -0.052 0.35 1 94.81 56 LYS B CA 1
ATOM 1481 C C . LYS B 1 56 ? -12.594 0.571 1.654 1 94.81 56 LYS B C 1
ATOM 1483 O O . LYS B 1 56 ? -13.727 1.05 1.732 1 94.81 56 LYS B O 1
ATOM 1488 N N . ASN B 1 57 ? -11.75 0.527 2.721 1 95.19 57 ASN B N 1
ATOM 1489 C CA . ASN B 1 57 ? -12.211 1.106 3.977 1 95.19 57 ASN B CA 1
ATOM 1490 C C . ASN B 1 57 ? -11.07 1.776 4.738 1 95.19 57 ASN B C 1
ATOM 1492 O O . ASN B 1 57 ? -9.914 1.7 4.324 1 95.19 57 ASN B O 1
ATOM 1496 N N . LYS B 1 58 ? -11.422 2.391 5.836 1 97.19 58 LYS B N 1
ATOM 1497 C CA . LYS B 1 58 ? -10.484 3.178 6.637 1 97.19 58 LYS B CA 1
ATOM 1498 C C . LYS B 1 58 ? -9.398 2.295 7.238 1 97.19 58 LYS B C 1
ATOM 1500 O O . LYS B 1 58 ? -8.242 2.711 7.348 1 97.19 58 LYS B O 1
ATOM 1505 N N . ALA B 1 59 ? -9.812 1.183 7.602 1 96.69 59 ALA B N 1
ATOM 1506 C CA . ALA B 1 59 ? -8.883 0.3 8.297 1 96.69 59 ALA B CA 1
ATOM 1507 C C . ALA B 1 59 ? -7.676 -0.024 7.414 1 96.69 59 ALA B C 1
ATOM 1509 O O . ALA B 1 59 ? -6.527 0.093 7.855 1 96.69 59 ALA B O 1
ATOM 1510 N N . ILE B 1 60 ? -7.887 -0.436 6.203 1 97.56 60 ILE B N 1
ATOM 1511 C CA . ILE B 1 60 ? -6.777 -0.783 5.32 1 97.56 60 ILE B CA 1
ATOM 1512 C C . ILE B 1 60 ? -5.977 0.471 4.984 1 97.56 60 ILE B C 1
ATOM 1514 O O . ILE B 1 60 ? -4.746 0.422 4.883 1 97.56 60 ILE B O 1
ATOM 1518 N N . ALA B 1 61 ? -6.656 1.63 4.789 1 98.31 61 ALA B N 1
ATOM 1519 C CA . ALA B 1 61 ? -5.969 2.883 4.496 1 98.31 61 ALA B CA 1
ATOM 1520 C C . ALA B 1 61 ? -4.996 3.246 5.617 1 98.31 61 ALA B C 1
ATOM 1522 O O . ALA B 1 61 ? -3.863 3.66 5.352 1 98.31 61 ALA B O 1
ATOM 1523 N N . LEU B 1 62 ? -5.445 3.088 6.801 1 98.38 62 LEU B N 1
ATOM 1524 C CA . LEU B 1 62 ? -4.602 3.414 7.949 1 98.38 62 LEU B CA 1
ATOM 1525 C C . LEU B 1 62 ? -3.42 2.457 8.047 1 98.38 62 LEU B C 1
ATOM 1527 O O . LEU B 1 62 ? -2.305 2.873 8.367 1 98.38 62 LEU B O 1
ATOM 1531 N N . GLU B 1 63 ? -3.68 1.199 7.809 1 97.75 63 GLU B N 1
ATOM 1532 C CA . GLU B 1 63 ? -2.6 0.217 7.836 1 97.75 63 GLU B CA 1
ATOM 1533 C C . GLU B 1 63 ? -1.543 0.532 6.781 1 97.75 63 GLU B C 1
ATOM 1535 O O . GLU B 1 63 ? -0.344 0.49 7.066 1 97.75 63 GLU B O 1
ATOM 1540 N N . LEU B 1 64 ? -1.996 0.79 5.59 1 98.38 64 LEU B N 1
ATOM 1541 C CA . LEU B 1 64 ? -1.071 1.139 4.52 1 98.38 64 LEU B CA 1
ATOM 1542 C C . LEU B 1 64 ? -0.275 2.391 4.871 1 98.38 64 LEU B C 1
ATOM 1544 O O . LEU B 1 64 ? 0.946 2.422 4.703 1 98.38 64 LEU B O 1
ATOM 1548 N N . ALA B 1 65 ? -0.984 3.426 5.324 1 98.06 65 ALA B N 1
ATOM 1549 C CA . ALA B 1 65 ? -0.323 4.672 5.695 1 98.06 65 ALA B CA 1
ATOM 1550 C C . ALA B 1 65 ? 0.787 4.422 6.715 1 98.06 65 ALA B C 1
ATOM 1552 O O . ALA B 1 65 ? 1.888 4.965 6.586 1 98.06 65 ALA B O 1
ATOM 1553 N N . GLU B 1 66 ? 0.466 3.654 7.617 1 97.5 66 GLU B N 1
ATOM 1554 C CA . GLU B 1 66 ? 1.442 3.371 8.664 1 97.5 66 GLU B CA 1
ATOM 1555 C C . GLU B 1 66 ? 2.695 2.717 8.094 1 97.5 66 GLU B C 1
ATOM 1557 O O . GLU B 1 66 ? 3.814 3.055 8.484 1 97.5 66 GLU B O 1
ATOM 1562 N N . ILE B 1 67 ? 2.551 1.776 7.23 1 97.5 67 ILE B N 1
ATOM 1563 C CA . ILE B 1 67 ? 3.688 1.105 6.609 1 97.5 67 ILE B CA 1
ATOM 1564 C C . ILE B 1 67 ? 4.562 2.131 5.891 1 97.5 67 ILE B C 1
ATOM 1566 O O . ILE B 1 67 ? 5.789 2.117 6.031 1 97.5 67 ILE B O 1
ATOM 1570 N N . TYR B 1 68 ? 3.934 2.996 5.117 1 97.19 68 TYR B N 1
ATOM 1571 C CA . TYR B 1 68 ? 4.695 3.98 4.359 1 97.19 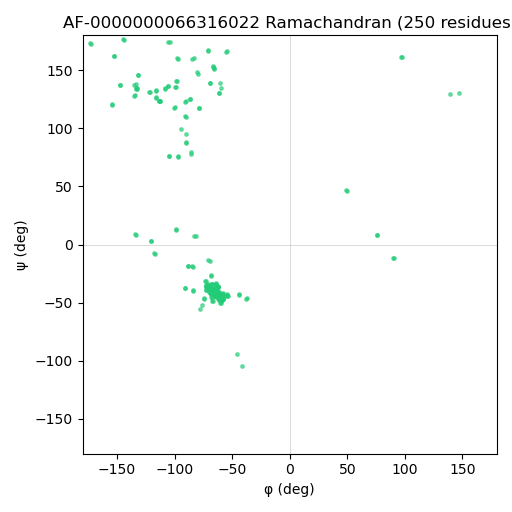68 TYR B CA 1
ATOM 1572 C C . TYR B 1 68 ? 5.387 4.973 5.289 1 97.19 68 TYR B C 1
ATOM 1574 O O . TYR B 1 68 ? 6.539 5.344 5.062 1 97.19 68 TYR B O 1
ATOM 1582 N N . VAL B 1 69 ? 4.707 5.453 6.309 1 95.56 69 VAL B N 1
ATOM 1583 C CA . VAL B 1 69 ? 5.266 6.422 7.246 1 95.56 69 VAL B CA 1
ATOM 1584 C C . VAL B 1 69 ? 6.461 5.809 7.977 1 95.56 69 VAL B C 1
ATOM 1586 O O . VAL B 1 69 ? 7.52 6.43 8.078 1 95.56 69 VAL B O 1
ATOM 1589 N N . LYS B 1 70 ? 6.309 4.562 8.43 1 96.31 70 LYS B N 1
ATOM 1590 C CA . LYS B 1 70 ? 7.398 3.867 9.102 1 96.31 70 LYS B CA 1
ATOM 1591 C C . LYS B 1 70 ? 8.609 3.715 8.188 1 96.31 70 LYS B C 1
ATOM 1593 O O . LYS B 1 70 ? 9.75 3.896 8.617 1 96.31 70 LYS B O 1
ATOM 1598 N N . ASN B 1 71 ? 8.273 3.371 7.039 1 94.44 71 ASN B N 1
ATOM 1599 C CA . ASN B 1 71 ? 9.359 3.113 6.094 1 94.44 71 ASN B CA 1
ATOM 1600 C C . ASN B 1 71 ? 10.094 4.395 5.723 1 94.44 71 ASN B C 1
ATOM 1602 O O . ASN B 1 71 ? 11.305 4.379 5.512 1 94.44 71 ASN B O 1
ATOM 1606 N N . ARG B 1 72 ? 9.43 5.473 5.57 1 92.88 72 ARG B N 1
ATOM 1607 C CA . ARG B 1 72 ? 10.047 6.723 5.141 1 92.88 72 ARG B CA 1
ATOM 1608 C C . ARG B 1 72 ? 10.656 7.469 6.32 1 92.88 72 ARG B C 1
ATOM 1610 O O . ARG B 1 72 ? 11.727 8.07 6.199 1 92.88 72 ARG B O 1
ATOM 1617 N N . TYR B 1 73 ? 9.992 7.461 7.477 1 93.06 73 TYR B N 1
ATOM 1618 C CA . TYR B 1 73 ? 10.391 8.367 8.547 1 93.06 73 TYR B CA 1
ATOM 1619 C C . TYR B 1 73 ? 10.836 7.598 9.781 1 93.06 73 TYR B C 1
ATOM 1621 O O . TYR B 1 73 ? 11.336 8.188 10.742 1 93.06 73 TYR B O 1
ATOM 1629 N N . GLY B 1 74 ? 10.664 6.297 9.789 1 93.88 74 GLY B N 1
ATOM 1630 C CA . GLY B 1 74 ? 11.07 5.484 10.922 1 93.88 74 GLY B CA 1
ATOM 1631 C C . GLY B 1 74 ? 9.93 5.18 11.875 1 93.88 74 GLY B C 1
ATOM 1632 O O . GLY B 1 74 ? 8.914 5.883 11.883 1 93.88 74 GLY B O 1
ATOM 1633 N N . GLN B 1 75 ? 10.141 4.188 12.664 1 95.38 75 GLN B N 1
ATOM 1634 C CA . GLN B 1 75 ? 9.133 3.699 13.602 1 95.38 75 GLN B CA 1
ATOM 1635 C C . GLN B 1 75 ? 8.797 4.762 14.648 1 95.38 75 GLN B C 1
ATOM 1637 O O . GLN B 1 75 ? 7.625 4.965 14.977 1 95.38 75 GLN B O 1
ATOM 1642 N N . ASP B 1 76 ? 9.766 5.473 15.18 1 93.06 76 ASP B N 1
ATOM 1643 C CA . ASP B 1 76 ? 9.555 6.469 16.219 1 93.06 76 ASP B CA 1
ATOM 1644 C C . ASP B 1 76 ? 8.68 7.617 15.727 1 93.06 76 ASP B C 1
ATOM 1646 O O . ASP B 1 76 ? 7.738 8.031 16.406 1 93.06 76 ASP B O 1
ATOM 1650 N N . ALA B 1 77 ? 8.984 8.008 14.547 1 89.81 77 ALA B N 1
ATOM 1651 C CA . ALA B 1 77 ? 8.211 9.102 13.961 1 89.81 77 ALA B CA 1
ATOM 1652 C C . ALA B 1 77 ? 6.75 8.695 13.766 1 89.81 77 ALA B C 1
ATOM 1654 O O . ALA B 1 77 ? 5.84 9.484 14.016 1 89.81 77 ALA B O 1
ATOM 1655 N N . ALA B 1 78 ? 6.531 7.531 13.32 1 94.44 78 ALA B N 1
ATOM 1656 C CA . ALA B 1 78 ? 5.18 7.016 13.117 1 94.44 78 ALA B CA 1
ATOM 1657 C C . ALA B 1 78 ? 4.41 6.973 14.43 1 94.44 78 ALA B C 1
ATOM 1659 O O . ALA B 1 78 ? 3.234 7.344 14.484 1 94.44 78 ALA B O 1
ATOM 1660 N N . GLU B 1 79 ? 5.074 6.562 15.508 1 94.81 79 GLU B N 1
ATOM 1661 C CA . GLU B 1 79 ? 4.418 6.43 16.812 1 94.81 79 GLU B CA 1
ATOM 1662 C C . GLU B 1 79 ? 4.121 7.797 17.422 1 94.81 79 GLU B C 1
ATOM 1664 O O . GLU B 1 79 ? 3.062 7.992 18.016 1 94.81 79 GLU B O 1
ATOM 1669 N N . GLU B 1 80 ? 4.977 8.711 17.203 1 91.25 80 GLU B N 1
ATOM 1670 C CA . GLU B 1 80 ? 4.855 10.039 17.797 1 91.25 80 GLU B CA 1
ATOM 1671 C C . GLU B 1 80 ? 3.668 10.797 17.219 1 91.25 80 GLU B C 1
ATOM 1673 O O . GLU B 1 80 ? 3.086 11.656 17.875 1 91.25 80 GLU B O 1
ATOM 1678 N N . GLU B 1 81 ? 3.326 10.43 15.984 1 92.69 81 GLU B N 1
ATOM 1679 C CA . GLU B 1 81 ? 2.301 11.219 15.305 1 92.69 81 GLU B CA 1
ATOM 1680 C C . GLU B 1 81 ? 0.934 10.547 15.406 1 92.69 81 GLU B C 1
ATOM 1682 O O . GLU B 1 81 ? -0.019 10.969 14.742 1 92.69 81 GLU B O 1
ATOM 1687 N N . LYS B 1 82 ? 0.884 9.57 16.297 1 93.94 82 LYS B N 1
ATOM 1688 C CA . LYS B 1 82 ? -0.416 8.969 16.578 1 93.94 82 LYS B CA 1
ATOM 1689 C C . LYS B 1 82 ? -1.182 9.773 17.625 1 93.94 82 LYS B C 1
ATOM 1691 O O . LYS B 1 82 ? -0.578 10.445 18.453 1 93.94 82 LYS B O 1
ATOM 1696 N N . PRO B 1 83 ? -2.621 9.539 17.641 1 95.81 83 PRO B N 1
ATOM 1697 C CA . PRO B 1 83 ? -3.412 8.844 16.625 1 95.81 83 PRO B CA 1
ATOM 1698 C C . PRO B 1 83 ? -3.449 9.586 15.289 1 95.81 83 PRO B C 1
ATOM 1700 O O . PRO B 1 83 ? -3.316 10.812 15.258 1 95.81 83 PRO B O 1
ATOM 1703 N N . TYR B 1 84 ? -3.6 8.805 14.25 1 96 84 TYR B N 1
ATOM 1704 C CA . TYR B 1 84 ? -3.73 9.398 12.93 1 96 84 TYR B CA 1
ATOM 1705 C C . TYR B 1 84 ? -5.152 9.891 12.688 1 96 84 TYR B C 1
ATOM 1707 O O . TYR B 1 84 ? -6.113 9.297 13.18 1 96 84 TYR B O 1
ATOM 1715 N N . GLU B 1 85 ? -5.203 10.945 11.914 1 94.19 85 GLU B N 1
ATOM 1716 C CA . GLU B 1 85 ? -6.484 11.391 11.383 1 94.19 85 GLU B CA 1
ATOM 1717 C C . GLU B 1 85 ? -6.688 10.906 9.953 1 94.19 85 GLU B C 1
ATOM 1719 O O . GLU B 1 85 ? -5.746 10.906 9.156 1 94.19 85 GLU B O 1
ATOM 1724 N N . ILE B 1 86 ? -7.922 10.516 9.648 1 96.31 86 ILE B N 1
ATOM 1725 C CA . ILE B 1 86 ? -8.172 10.008 8.305 1 96.31 86 ILE B CA 1
ATOM 1726 C C . ILE B 1 86 ? -9.438 10.648 7.738 1 96.31 86 ILE B C 1
ATOM 1728 O O . ILE B 1 86 ? -10.43 10.82 8.453 1 96.31 86 ILE B O 1
ATOM 1732 N N . THR B 1 87 ? -9.359 11.102 6.488 1 95.12 87 THR B N 1
ATOM 1733 C CA . THR B 1 87 ? -10.453 11.703 5.742 1 95.12 87 THR B CA 1
ATOM 1734 C C . THR B 1 87 ? -10.727 10.93 4.457 1 95.12 87 THR B C 1
ATOM 1736 O O . THR B 1 87 ? -9.797 10.586 3.727 1 95.12 87 THR B O 1
ATOM 1739 N N . GLU B 1 88 ? -12.023 10.641 4.277 1 93.69 88 GLU B N 1
ATOM 1740 C CA . GLU B 1 88 ? -12.422 9.977 3.039 1 93.69 88 GLU B CA 1
ATOM 1741 C C . GLU B 1 88 ? -12.773 1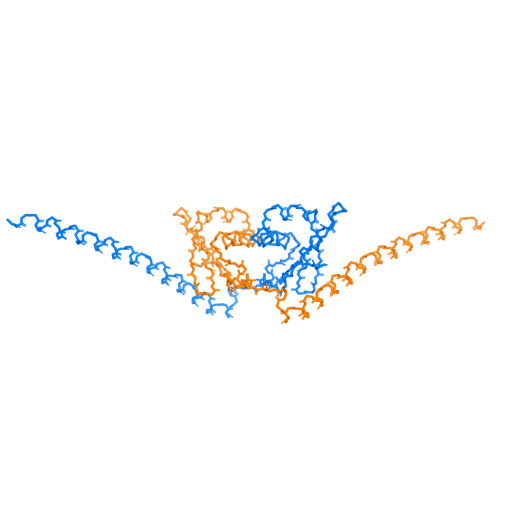1 1.958 1 93.69 88 GLU B C 1
ATOM 1743 O O . GLU B 1 88 ? -13.602 11.883 2.178 1 93.69 88 GLU B O 1
ATOM 1748 N N . LEU B 1 89 ? -12.094 10.883 0.86 1 90.81 89 LEU B N 1
ATOM 1749 C CA . LEU B 1 89 ? -12.453 11.648 -0.331 1 90.81 89 LEU B CA 1
ATOM 1750 C C . LEU B 1 89 ? -13.125 10.75 -1.368 1 90.81 89 LEU B C 1
ATOM 1752 O O . LEU B 1 89 ? -13.281 9.547 -1.147 1 90.81 89 LEU B O 1
ATOM 1756 N N . THR B 1 90 ? -13.594 11.32 -2.434 1 90.94 90 THR B N 1
ATOM 1757 C CA . THR B 1 90 ? -14.336 10.578 -3.443 1 90.94 90 THR B CA 1
ATOM 1758 C C . THR B 1 90 ? -13.508 9.422 -3.986 1 90.94 90 THR B C 1
ATOM 1760 O O . THR B 1 90 ? -13.992 8.297 -4.09 1 90.94 90 THR B O 1
ATOM 1763 N N . THR B 1 91 ? -12.211 9.672 -4.305 1 92.75 91 THR B N 1
ATOM 1764 C CA . THR B 1 91 ? -11.422 8.656 -4.984 1 92.75 91 THR B CA 1
ATOM 1765 C C . THR B 1 91 ? -10.203 8.273 -4.152 1 92.75 91 THR B C 1
ATOM 1767 O O . THR B 1 91 ? -9.367 7.477 -4.59 1 92.75 91 THR B O 1
ATOM 1770 N N . SER B 1 92 ? -10.109 8.891 -2.908 1 95.5 92 SER B N 1
ATOM 1771 C CA . SER B 1 92 ? -8.883 8.68 -2.145 1 95.5 92 SER B CA 1
ATOM 1772 C C . SER B 1 92 ? -9.141 8.805 -0.646 1 95.5 92 SER B C 1
ATOM 1774 O O . SER B 1 92 ? -10.211 9.242 -0.228 1 95.5 92 SER B O 1
ATOM 1776 N N . TRP B 1 93 ? -8.156 8.242 0.09 1 96.94 93 TRP B N 1
ATOM 1777 C CA . TRP B 1 93 ? -8.031 8.453 1.529 1 96.94 93 TRP B CA 1
ATOM 1778 C C . TRP B 1 93 ? -6.879 9.398 1.847 1 96.94 93 TRP B C 1
ATOM 1780 O O . TRP B 1 93 ? -5.801 9.289 1.254 1 96.94 93 TRP B O 1
ATOM 1790 N N . VAL B 1 94 ? -7.125 10.312 2.742 1 95.06 94 VAL B N 1
ATOM 1791 C CA . VAL B 1 94 ? -6.047 11.156 3.244 1 95.06 94 VAL B CA 1
ATOM 1792 C C . VAL B 1 94 ? -5.793 10.852 4.719 1 95.06 94 VAL B C 1
ATOM 1794 O O . VAL B 1 94 ? -6.707 10.922 5.539 1 95.06 94 VAL B O 1
ATOM 1797 N N . VAL B 1 95 ? -4.57 10.5 5.023 1 96.69 95 VAL B N 1
ATOM 1798 C CA . VAL B 1 95 ? -4.164 10.203 6.395 1 96.69 95 VAL B CA 1
ATOM 1799 C C . VAL B 1 95 ? -3.121 11.219 6.852 1 96.69 95 VAL B C 1
ATOM 1801 O O . VAL B 1 95 ? -2.166 11.508 6.129 1 96.69 95 VAL B O 1
ATOM 1804 N N . GLU B 1 96 ? -3.324 11.75 8.016 1 93.38 96 GLU B N 1
ATOM 1805 C CA . GLU B 1 96 ? -2.414 12.75 8.555 1 93.38 96 GLU B CA 1
ATOM 1806 C C . GLU B 1 96 ? -2.021 12.422 9.992 1 93.38 96 GLU B C 1
ATOM 1808 O O . GLU B 1 96 ? -2.822 11.875 10.75 1 93.38 96 GLU B O 1
ATOM 1813 N N . GLY B 1 97 ? -0.78 12.766 10.289 1 93.69 97 GLY B N 1
ATOM 1814 C CA . GLY B 1 97 ? -0.359 12.672 11.68 1 93.69 97 GLY B CA 1
ATOM 1815 C C . GLY B 1 97 ? -1 13.727 12.57 1 93.69 97 GLY B C 1
ATOM 1816 O O . GLY B 1 97 ? -1.692 14.617 12.078 1 93.69 97 GLY B O 1
ATOM 1817 N N . THR B 1 98 ? -0.847 13.492 13.844 1 90.56 98 THR B N 1
ATOM 1818 C CA . THR B 1 98 ? -1.337 14.438 14.836 1 90.56 98 THR B CA 1
ATOM 1819 C C . THR B 1 98 ? -0.175 15.164 15.508 1 90.56 98 THR B C 1
ATOM 1821 O O . THR B 1 98 ? 0.839 14.547 15.844 1 90.56 98 THR B O 1
ATOM 1824 N N . ILE B 1 99 ? -0.327 16.5 15.633 1 81.56 99 ILE B N 1
ATOM 1825 C CA . ILE B 1 99 ? 0.669 17.297 16.344 1 81.56 99 ILE B CA 1
ATOM 1826 C C . ILE B 1 99 ? 0.359 17.312 17.828 1 81.56 99 ILE B C 1
ATOM 1828 O O . ILE B 1 99 ? -0.78 17.562 18.234 1 81.56 99 ILE B O 1
ATOM 1832 N N . HIS B 1 100 ? 1.339 16.922 18.547 1 79.06 100 HIS B N 1
ATOM 1833 C CA . HIS B 1 100 ? 1.155 17.031 20 1 79.06 100 HIS B CA 1
ATOM 1834 C C . HIS B 1 100 ? 1.838 18.281 20.547 1 79.06 100 HIS B C 1
ATOM 1836 O O . HIS B 1 100 ? 2.828 18.75 19.969 1 79.06 100 HIS B O 1
ATOM 1842 N N . SER B 1 101 ? 1.135 18.953 21.391 1 66.88 101 SER B N 1
ATOM 1843 C CA . SER B 1 101 ? 1.451 20.25 21.984 1 66.88 101 SER B CA 1
ATOM 1844 C C . SER B 1 101 ? 2.943 20.375 22.266 1 66.88 101 SER B C 1
ATOM 1846 O O . SER B 1 101 ? 3.52 21.453 22.125 1 66.88 101 SER B O 1
ATOM 1848 N N . ASP B 1 102 ? 3.422 19.359 22.828 1 60.75 102 ASP B N 1
ATOM 1849 C CA . ASP B 1 102 ? 4.82 19.469 23.219 1 60.75 102 ASP B CA 1
ATOM 1850 C C . ASP B 1 102 ? 5.742 19.453 22 1 60.75 102 ASP B C 1
ATOM 1852 O O . ASP B 1 102 ? 6.949 19.688 22.125 1 60.75 102 ASP B O 1
ATOM 1856 N N . GLN B 1 103 ? 5.152 19.094 21.016 1 57.47 103 GLN B N 1
ATOM 1857 C CA . GLN B 1 103 ? 5.984 19 19.812 1 57.47 103 GLN B CA 1
ATOM 1858 C C . GLN B 1 103 ? 5.996 20.312 19.047 1 57.47 103 GLN B C 1
ATOM 1860 O O . GLN B 1 103 ? 4.938 20.859 18.734 1 57.47 103 GLN B O 1
ATOM 1865 N N . ILE B 1 104 ? 6.926 21.109 19.469 1 52.66 104 ILE B N 1
ATOM 1866 C CA . ILE B 1 104 ? 7.102 22.422 18.875 1 52.66 104 ILE B CA 1
ATOM 1867 C C . ILE B 1 104 ? 7.059 22.312 17.344 1 52.66 104 ILE B C 1
ATOM 1869 O O . ILE B 1 104 ? 6.281 23 16.688 1 52.66 104 ILE B O 1
ATOM 1873 N N . ALA B 1 105 ? 8.32 22.172 16.641 1 53.78 105 ALA B N 1
ATOM 1874 C CA . ALA B 1 105 ? 8.844 22.531 15.336 1 53.78 105 ALA B CA 1
ATOM 1875 C C . ALA B 1 105 ? 8.711 21.375 14.352 1 53.78 105 ALA B C 1
ATOM 1877 O O . ALA B 1 105 ? 9.062 20.234 14.672 1 53.78 105 ALA B O 1
ATOM 1878 N N . GLY B 1 106 ? 7.734 21.453 13.578 1 63.56 106 GLY B N 1
ATOM 1879 C CA . GLY B 1 106 ? 7.727 20.703 12.336 1 63.56 106 GLY B CA 1
ATOM 1880 C C . GLY B 1 106 ? 6.379 20.078 12.023 1 63.56 106 GLY B C 1
ATOM 1881 O O . GLY B 1 106 ? 5.531 19.938 12.906 1 63.56 106 GLY B O 1
ATOM 1882 N N . GLY B 1 107 ? 5.777 20.156 11 1 78.56 107 GLY B N 1
ATOM 1883 C CA . GLY B 1 107 ? 4.52 19.641 10.492 1 78.56 107 GLY B CA 1
ATOM 1884 C C . GLY B 1 107 ? 4.402 18.125 10.609 1 78.56 107 GLY B C 1
ATOM 1885 O O . GLY B 1 107 ? 5.254 17.484 11.219 1 78.56 107 GLY B O 1
ATOM 1886 N N . VAL B 1 108 ? 3.322 17.578 10.453 1 87.94 108 VAL B N 1
ATOM 1887 C CA . VAL B 1 108 ? 3.043 16.141 10.484 1 87.94 108 VAL B CA 1
ATOM 1888 C C . VAL B 1 108 ? 3 15.602 9.055 1 87.94 108 VAL B C 1
ATOM 1890 O O . VAL B 1 108 ? 2.982 16.375 8.094 1 87.94 108 VAL B O 1
ATOM 1893 N N . PHE B 1 109 ? 3.164 14.328 9.008 1 89.88 109 PHE B N 1
ATOM 1894 C CA . PHE B 1 109 ? 3.078 13.734 7.68 1 89.88 109 PHE B CA 1
ATOM 1895 C C . PHE B 1 109 ? 1.662 13.844 7.129 1 89.88 109 PHE B C 1
ATOM 1897 O O . PHE B 1 109 ? 0.7 13.945 7.895 1 89.88 109 PHE B O 1
ATOM 1904 N N . ILE B 1 110 ? 1.575 13.859 5.789 1 91.44 110 ILE B N 1
ATOM 1905 C CA . ILE B 1 110 ? 0.325 13.727 5.047 1 91.44 110 ILE B CA 1
ATOM 1906 C C . ILE B 1 110 ? 0.512 12.758 3.887 1 91.44 110 ILE B C 1
ATOM 1908 O O . ILE B 1 110 ? 1.487 12.852 3.139 1 91.44 110 ILE B O 1
ATOM 1912 N N . ILE B 1 111 ? -0.364 11.836 3.861 1 94.62 111 ILE B N 1
ATOM 1913 C CA . ILE B 1 111 ? -0.303 10.859 2.777 1 94.62 111 ILE B CA 1
ATOM 1914 C C . ILE B 1 111 ? -1.693 10.672 2.174 1 94.62 111 ILE B C 1
ATOM 1916 O O . ILE B 1 111 ? -2.686 10.578 2.902 1 94.62 111 ILE B O 1
ATOM 1920 N N . GLU B 1 112 ? -1.753 10.68 0.828 1 95 112 GLU B N 1
ATOM 1921 C CA . GLU B 1 112 ? -2.986 10.438 0.084 1 95 112 GLU B CA 1
ATOM 1922 C C . GLU B 1 112 ? -2.914 9.117 -0.683 1 95 112 GLU B C 1
ATOM 1924 O O . GLU B 1 112 ? -2.014 8.914 -1.5 1 95 112 GLU B O 1
ATOM 1929 N N . ILE B 1 113 ? -3.875 8.273 -0.395 1 97.31 113 ILE B N 1
ATOM 1930 C CA . ILE B 1 113 ? -3.887 6.918 -0.943 1 97.31 113 ILE B CA 1
ATOM 1931 C C . ILE B 1 113 ? -5.105 6.742 -1.848 1 97.31 113 ILE B C 1
ATOM 1933 O O . ILE B 1 113 ? -6.242 6.945 -1.416 1 97.31 113 ILE B O 1
ATOM 1937 N N . GLY B 1 114 ? -4.867 6.301 -3.086 1 96.44 114 GLY B N 1
ATOM 1938 C CA . GLY B 1 114 ? -5.973 6.02 -3.984 1 96.44 114 GLY B CA 1
ATOM 1939 C C . GLY B 1 114 ? -6.781 4.805 -3.574 1 96.44 114 GLY B C 1
ATOM 1940 O O . GLY B 1 114 ? -6.219 3.756 -3.256 1 96.44 114 GLY B O 1
ATOM 1941 N N . LYS B 1 115 ? -8.094 4.977 -3.723 1 96.38 115 LYS B N 1
ATOM 1942 C CA . LYS B 1 115 ? -9 3.914 -3.285 1 96.38 115 LYS B CA 1
ATOM 1943 C C . LYS B 1 115 ? -8.938 2.719 -4.23 1 96.38 115 LYS B C 1
ATOM 1945 O O . LYS B 1 115 ? -9.055 1.57 -3.797 1 96.38 115 LYS B O 1
ATOM 1950 N N . ASN B 1 116 ? -8.773 2.973 -5.43 1 94.38 116 ASN B N 1
ATOM 1951 C CA . ASN B 1 116 ? -8.93 1.941 -6.449 1 94.38 116 ASN B CA 1
ATOM 1952 C C . ASN B 1 116 ? -7.746 0.979 -6.461 1 94.38 116 ASN B C 1
ATOM 1954 O O . ASN B 1 116 ? -7.926 -0.235 -6.352 1 94.38 116 ASN B O 1
ATOM 1958 N N . ASP B 1 117 ? -6.508 1.538 -6.426 1 95.5 117 ASP B N 1
ATOM 1959 C CA . ASP B 1 117 ? -5.352 0.682 -6.664 1 95.5 117 ASP B CA 1
ATOM 1960 C C . ASP B 1 117 ? -4.262 0.931 -5.621 1 95.5 117 ASP B C 1
ATOM 1962 O O . ASP B 1 117 ? -3.131 0.465 -5.777 1 95.5 117 ASP B O 1
ATOM 1966 N N . GLY B 1 118 ? -4.543 1.68 -4.629 1 97.69 118 GLY B N 1
ATOM 1967 C CA . GLY B 1 118 ? -3.602 1.889 -3.543 1 97.69 118 GLY B CA 1
ATOM 1968 C C . GLY B 1 118 ? -2.475 2.836 -3.904 1 97.69 118 GLY B C 1
ATOM 1969 O O . GLY B 1 118 ? -1.538 3.023 -3.125 1 97.69 118 GLY B O 1
ATOM 1970 N N . ARG B 1 119 ? -2.566 3.467 -5.039 1 96.62 119 ARG B N 1
ATOM 1971 C CA . ARG B 1 119 ? -1.519 4.387 -5.469 1 96.62 119 ARG B CA 1
ATOM 1972 C C . ARG B 1 119 ? -1.368 5.543 -4.484 1 96.62 119 ARG B C 1
ATOM 1974 O O . ARG B 1 119 ? -2.361 6.145 -4.07 1 96.62 119 ARG B O 1
ATOM 1981 N N . ILE B 1 120 ? -0.112 5.746 -4.117 1 97.31 120 ILE B N 1
ATOM 1982 C CA . ILE B 1 120 ? 0.144 6.941 -3.32 1 97.31 120 ILE B CA 1
ATOM 1983 C C . ILE B 1 120 ? 0.188 8.164 -4.23 1 97.31 120 ILE B C 1
ATOM 1985 O O . ILE B 1 120 ? 1.063 8.281 -5.094 1 97.31 120 ILE B O 1
ATOM 1989 N N . LEU B 1 121 ? -0.732 9.062 -3.998 1 93 121 LEU B N 1
ATOM 1990 C CA . LEU B 1 121 ? -0.893 10.234 -4.848 1 93 121 LEU B CA 1
ATOM 1991 C C . LEU B 1 121 ? -0.056 11.398 -4.324 1 93 121 LEU B C 1
ATOM 1993 O O . LEU B 1 121 ? 0.491 12.18 -5.109 1 93 121 LEU B O 1
ATOM 1997 N N . ASN B 1 122 ? 0.017 11.523 -3.018 1 89.62 122 ASN B N 1
ATOM 1998 C CA . ASN B 1 122 ? 0.769 12.555 -2.314 1 89.62 122 ASN B CA 1
ATOM 1999 C C . ASN B 1 122 ? 1.317 12.047 -0.985 1 89.62 122 ASN B C 1
ATOM 2001 O O . ASN B 1 122 ? 0.637 11.305 -0.273 1 89.62 122 ASN B O 1
ATOM 2005 N N . PHE B 1 123 ? 2.535 12.43 -0.764 1 92.56 123 PHE B N 1
ATOM 2006 C CA . PHE B 1 123 ? 3.16 12.016 0.488 1 92.56 123 PHE B CA 1
ATOM 2007 C C . PHE B 1 123 ? 4.25 13 0.896 1 92.56 123 PHE B C 1
ATOM 2009 O O . PHE B 1 123 ? 5.191 13.242 0.138 1 92.56 123 PHE B O 1
ATOM 2016 N N . GLY B 1 124 ? 4.012 13.539 2.037 1 88 124 GLY B N 1
ATOM 2017 C CA . GLY B 1 124 ? 5.008 14.477 2.533 1 88 124 GLY B CA 1
ATOM 2018 C C . GLY B 1 124 ? 4.746 14.93 3.959 1 88 124 GLY B C 1
ATOM 2019 O O . GLY B 1 124 ? 3.84 14.422 4.621 1 88 124 GLY B O 1
ATOM 2020 N N . HIS B 1 125 ? 5.73 15.656 4.488 1 83 125 HIS B N 1
ATOM 2021 C CA . HIS B 1 125 ? 5.633 16.25 5.824 1 83 125 HIS B CA 1
ATOM 2022 C C . HIS B 1 125 ? 5.254 17.719 5.754 1 83 125 HIS B C 1
ATOM 2024 O O . HIS B 1 125 ? 5.875 18.484 5.012 1 83 125 HIS B O 1
ATOM 2030 N N . GLY B 1 126 ? 4.094 18 6.348 1 64.88 126 GLY B N 1
ATOM 2031 C CA . GLY B 1 126 ? 3.652 19.375 6.367 1 64.88 126 GLY B CA 1
ATOM 2032 C C . GLY B 1 126 ? 4.621 20.297 7.082 1 64.88 126 GLY B C 1
ATOM 2033 O O . GLY B 1 126 ? 5.441 19.844 7.883 1 64.88 126 GLY B O 1
ATOM 2034 N N . LYS B 1 127 ? 4.836 21.469 6.547 1 59.88 127 LYS B N 1
ATOM 2035 C CA . LYS B 1 127 ? 5.625 22.5 7.207 1 59.88 127 LYS B CA 1
ATOM 2036 C C . LYS B 1 127 ? 4.859 23.109 8.375 1 59.88 127 LYS B C 1
ATOM 2038 O O . LYS B 1 127 ? 3.627 23.141 8.375 1 59.88 127 LYS B O 1
#

Secondary structure (DSSP, 8-state):
-HHHHHHHHHHHHHHHHHHHHHHHHHHHHHHHHHHHHHHHHHHHTTTSS---S-S-SHHHHHHHHHHHHHHHH-HHHHHHTPSPEEEE-SSEEEEE----TT--S-PPEEEEEETTT--EEEEEE--/-HHHHHHHHHHHHHHHHHHHHHHHHHHHHHHHHHHHHHHHHHHHTTTSS---S-S-SHHHHHHHHHHHHHHHH-HHHHHHTPSPEEEE-SSEEEEE----TT--S-PPEEEEEETTT--EEEEEE--

Nearest PDB structures (foldseek):
  2db2-assembly1_A  TM=3.976E-01  e=1.202E+00  Homo sapiens
  7byx-assembly4_D  TM=5.806E-01  e=7.760E+00  Phanerodontia chrysosporium
  7byt-assembly1_A  TM=5.780E-01  e=9.351E+00  Phanerodontia chrysosporium
  2w7q-assembly1_A  TM=4.339E-01  e=5.022E+00  Pseudomonas aeruginosa PAO1
  2db2-assembly1_A  TM=3.979E-01  e=1.117E+00  Homo sapiens

pLDDT: mean 74.28, std 21.55, range [39.69, 98.38]